Protein AF-A0A9N9BJ81-F1 (afdb_monomer)

Sequence (216 aa):
MRNLLYKFTNADQKELESLLAHGFYSAGISFNILENDDIKAFFLKALPYFKLPTRYFLSNSLLTKEYSGLNTDAPIERELIRLAGPENKDQVLEELSEYVGKTGGFSANYLWATSASSERNWSSFNFVHSKLRNRLHNPRVEKIVYIYWNLQILHSLKWSLSVKELRNSSNLIEDNVVNLKLNETNSVEENNIDDSLSDSPLYIDSMDYADEIDDK

Foldseek 3Di:
DPDDPDDDDPVNLVVVVLVVLLVCLQVLAFLCCCVDPVSVVVCCVVPVPHDDDHSCCSLPVSLVVLLVVCVPPNVVLVLVCVVVDVVCSVVVVVVVVCCVVCHDDCNVPPPDDDVVVVVVLVVVLCSNDDCVRYVDDPVSSVSSSVSNVSSVVVVVSVVVVVVVVVVVVVVVVVVVVVVVVVVVVVPDDDDDDDDDDDDDDDDDDDDDDDDDDDDD

Radius of gyration: 30.52 Å; Cα contacts (8 Å, |Δi|>4): 109; chains: 1; bounding box: 81×63×86 Å

Sec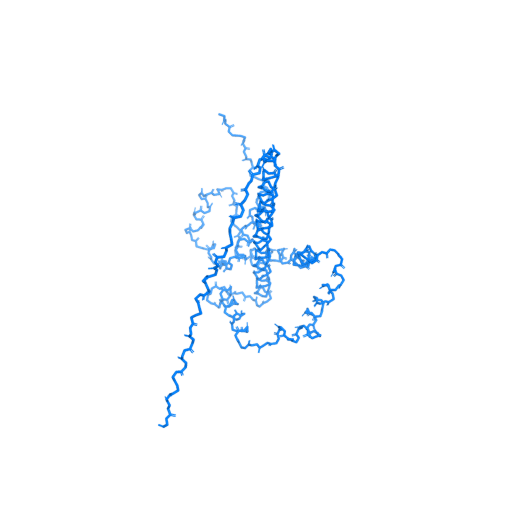ondary structure (DSSP, 8-state):
---------HHHHHHHHH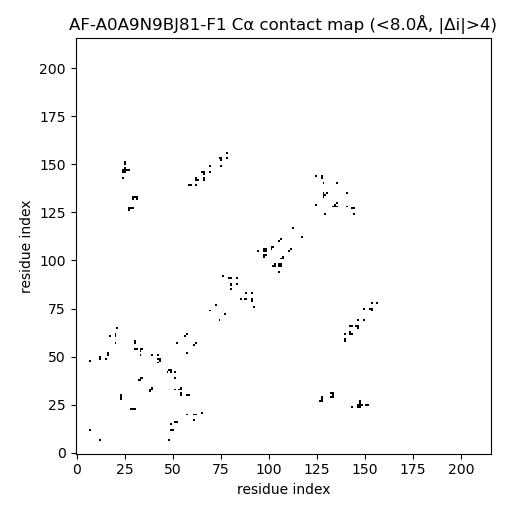HHHHHHHHHT--GGGGG-HHHHHHHHHH-TT--PPPHHHIIIIIHHHHHHHHHSS-HHHHHHHHHH-GGGHHHHHHHHHHHHHT-HHHHHHHHS--HHHHHHHHHHHHHH--TTT----HHHHHHHHHHHHHHHHHHHHHHHHHHHHHHHHHHHHHHHHHHHHHHHHTSS----------------------------

Organism: NCBI:txid1348616

pLDDT: mean 73.41, std 17.47, range [32.72, 94.88]

InterPro domains:
  IPR012337 Ribonuclease H-like superfamily [SSF53098] (90-152)

Structure (mmCIF, N/CA/C/O backbone):
data_AF-A0A9N9BJ81-F1
#
_entry.id   AF-A0A9N9BJ81-F1
#
loop_
_atom_site.group_PDB
_atom_site.id
_atom_site.type_symbol
_atom_site.label_atom_id
_atom_site.label_alt_id
_atom_site.label_comp_id
_atom_site.label_asym_id
_atom_site.label_entity_id
_atom_site.label_seq_id
_atom_site.pdbx_PDB_ins_code
_atom_site.Cartn_x
_atom_site.Cartn_y
_atom_site.Cartn_z
_atom_site.occupancy
_atom_site.B_iso_or_equiv
_atom_site.auth_seq_id
_atom_site.auth_comp_id
_atom_site.auth_asym_id
_atom_site.auth_atom_id
_atom_site.pdbx_PDB_model_num
ATOM 1 N N . MET A 1 1 ? 6.503 -11.861 38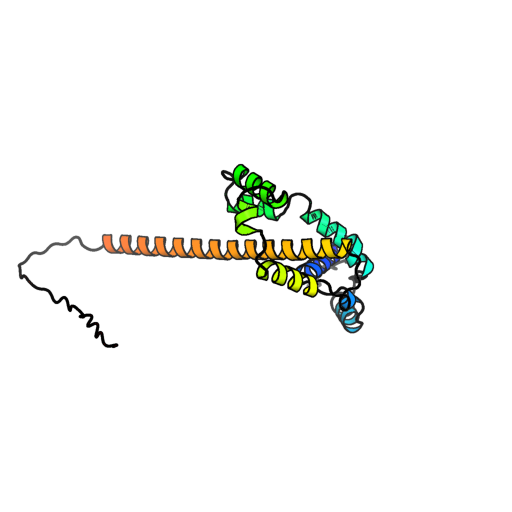.521 1.00 44.16 1 MET A N 1
ATOM 2 C CA . MET A 1 1 ? 6.942 -10.537 38.034 1.00 44.16 1 MET A CA 1
ATOM 3 C C . MET A 1 1 ? 5.775 -9.912 37.291 1.00 44.16 1 MET A C 1
ATOM 5 O O . MET A 1 1 ? 5.398 -10.424 36.249 1.00 44.16 1 MET A O 1
ATOM 9 N N . ARG A 1 2 ? 5.100 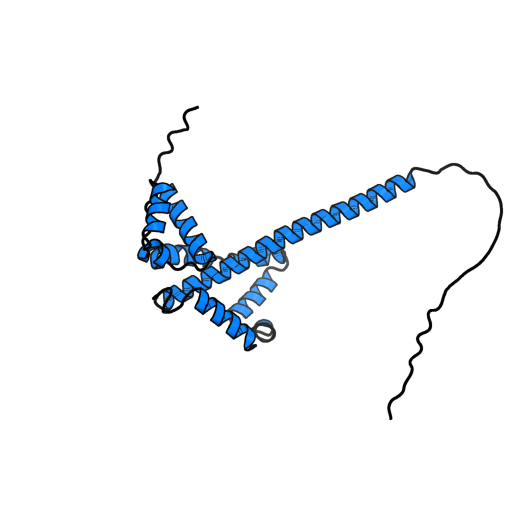-8.922 37.888 1.00 42.56 2 ARG A N 1
ATOM 10 C CA . ARG A 1 2 ? 3.988 -8.224 37.227 1.00 42.56 2 ARG A CA 1
ATOM 11 C C . ARG A 1 2 ? 4.606 -7.329 36.158 1.00 42.56 2 ARG A C 1
ATOM 13 O O . ARG A 1 2 ? 5.419 -6.474 36.496 1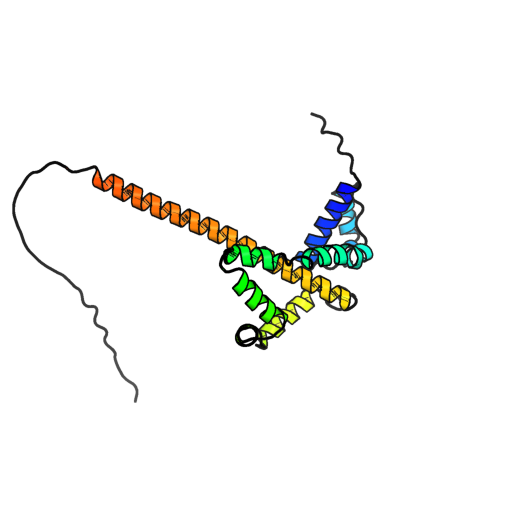.00 42.56 2 ARG A O 1
ATOM 20 N N . ASN A 1 3 ? 4.279 -7.615 34.902 1.00 47.66 3 ASN A N 1
ATOM 21 C CA . ASN A 1 3 ? 4.766 -6.886 33.741 1.00 47.66 3 ASN A CA 1
ATOM 22 C C . ASN A 1 3 ? 4.566 -5.383 33.933 1.00 47.66 3 ASN A C 1
ATOM 24 O O . ASN A 1 3 ? 3.522 -4.948 34.425 1.00 47.66 3 ASN A O 1
ATOM 28 N N . LEU A 1 4 ? 5.592 -4.624 33.544 1.00 55.50 4 LEU A N 1
ATOM 29 C CA . LEU A 1 4 ? 5.529 -3.184 33.333 1.00 55.50 4 LEU A CA 1
ATOM 30 C C . LEU A 1 4 ? 4.187 -2.836 32.693 1.00 55.50 4 LEU A C 1
ATOM 32 O O . LEU A 1 4 ? 3.798 -3.424 31.685 1.00 55.50 4 LEU A O 1
ATOM 36 N N . LEU A 1 5 ? 3.468 -1.929 33.344 1.00 63.56 5 LEU A N 1
ATOM 37 C CA . LEU A 1 5 ? 2.129 -1.487 32.990 1.00 63.56 5 LEU A CA 1
ATOM 38 C C . LEU A 1 5 ? 2.220 -0.756 31.643 1.00 63.56 5 LEU A C 1
ATOM 40 O O . LEU A 1 5 ? 2.401 0.458 31.595 1.00 63.56 5 LEU A O 1
ATOM 44 N N . TYR A 1 6 ? 2.214 -1.520 30.548 1.00 73.88 6 TYR A N 1
ATOM 45 C CA . TYR A 1 6 ? 2.341 -0.995 29.198 1.00 73.88 6 TYR A CA 1
ATOM 46 C C . TYR A 1 6 ? 1.137 -0.102 28.923 1.00 73.88 6 TYR A C 1
ATOM 48 O O . TYR A 1 6 ? -0.006 -0.557 28.838 1.00 73.88 6 TYR A O 1
ATOM 56 N N . LYS A 1 7 ? 1.399 1.201 28.854 1.00 83.88 7 LYS A N 1
ATOM 57 C CA . LYS A 1 7 ? 0.397 2.210 28.550 1.00 83.88 7 LYS A CA 1
ATOM 58 C C . LYS A 1 7 ? 0.430 2.441 27.053 1.00 83.88 7 LYS A C 1
ATOM 60 O O . LYS A 1 7 ? 1.366 3.055 26.558 1.00 83.88 7 LYS A O 1
ATOM 65 N N . PHE A 1 8 ? -0.609 1.984 26.369 1.00 87.62 8 PHE A N 1
ATOM 66 C CA . PHE A 1 8 ? -0.775 2.220 24.943 1.00 87.62 8 PHE A CA 1
ATOM 67 C C . PHE A 1 8 ? -0.757 3.727 24.643 1.00 87.62 8 PHE A C 1
ATOM 69 O O . PHE A 1 8 ? -1.567 4.493 25.178 1.00 87.62 8 PHE A O 1
ATOM 76 N N . THR A 1 9 ? 0.202 4.160 23.831 1.00 92.62 9 THR A N 1
ATOM 77 C CA . THR A 1 9 ? 0.415 5.561 23.469 1.00 92.62 9 THR A CA 1
ATOM 78 C C . THR A 1 9 ? -0.103 5.863 22.063 1.00 92.62 9 THR A C 1
ATOM 80 O O . THR A 1 9 ? -0.391 4.981 21.257 1.00 92.62 9 THR A O 1
ATOM 83 N N . ASN A 1 10 ? -0.184 7.153 21.724 1.00 92.00 10 ASN A N 1
ATOM 84 C CA . ASN A 1 10 ? -0.473 7.567 20.348 1.00 92.00 10 ASN A CA 1
ATOM 85 C C . ASN A 1 10 ? 0.649 7.196 19.361 1.00 92.00 10 ASN A C 1
ATOM 87 O O . ASN A 1 10 ? 0.395 7.167 18.159 1.00 92.00 10 ASN A O 1
ATOM 91 N N . ALA A 1 11 ? 1.878 6.960 19.835 1.00 89.38 11 ALA A N 1
ATOM 92 C CA . ALA A 1 11 ? 2.963 6.495 18.976 1.00 89.38 11 ALA A CA 1
ATOM 93 C C . ALA A 1 11 ? 2.719 5.038 18.562 1.00 89.38 11 ALA A C 1
ATOM 95 O O . ALA A 1 11 ? 2.732 4.751 17.368 1.00 89.38 11 ALA A O 1
ATOM 96 N N . ASP A 1 12 ? 2.352 4.183 19.521 1.00 89.06 12 ASP A N 1
ATOM 97 C CA . ASP A 1 12 ? 2.008 2.777 19.274 1.00 89.06 12 ASP A CA 1
ATOM 98 C C . ASP A 1 12 ? 0.825 2.647 18.301 1.00 89.06 12 ASP A C 1
ATOM 100 O O . ASP A 1 12 ? 0.843 1.828 17.386 1.00 89.06 12 ASP A O 1
ATOM 104 N N . GLN A 1 13 ? -0.188 3.512 18.442 1.00 92.25 13 GLN A N 1
ATOM 105 C CA . GLN A 1 13 ? -1.315 3.573 17.507 1.00 92.25 13 GLN A CA 1
ATOM 106 C C . GLN A 1 13 ? -0.850 3.853 16.071 1.00 92.25 13 GLN A C 1
ATOM 108 O O . GLN A 1 13 ? -1.258 3.154 15.145 1.00 92.25 13 GLN A O 1
ATOM 113 N N . LYS A 1 14 ? 0.015 4.857 15.880 1.00 90.56 14 LYS A N 1
ATOM 114 C CA . LYS A 1 14 ? 0.540 5.219 14.554 1.00 90.56 14 LYS A CA 1
ATOM 115 C C . LYS A 1 14 ? 1.437 4.129 13.972 1.00 90.56 14 LYS A C 1
ATOM 117 O O . LYS A 1 14 ? 1.448 3.946 12.756 1.00 90.56 14 LYS A O 1
ATOM 122 N N . GLU A 1 15 ? 2.203 3.445 14.815 1.00 89.12 15 GLU A N 1
ATOM 123 C CA . GLU A 1 15 ? 3.067 2.338 14.409 1.00 89.12 15 GLU A CA 1
ATOM 124 C C . GLU A 1 15 ? 2.237 1.143 13.934 1.00 89.12 15 GLU A C 1
ATOM 126 O O . GLU A 1 15 ? 2.425 0.679 12.810 1.00 89.12 15 GLU A O 1
ATOM 131 N N . LEU A 1 16 ? 1.244 0.718 14.721 1.00 89.44 16 LEU A N 1
ATOM 132 C CA . LEU A 1 16 ? 0.328 -0.360 14.343 1.00 89.44 16 LEU A CA 1
ATOM 133 C C . LEU A 1 16 ? -0.473 -0.032 13.078 1.00 89.44 16 LEU A C 1
ATOM 135 O O . LEU A 1 16 ? -0.629 -0.893 12.217 1.00 89.44 16 LEU A O 1
ATOM 139 N N . GLU A 1 17 ? -0.946 1.208 12.923 1.00 92.31 17 GLU A N 1
ATOM 140 C CA . GLU A 1 17 ? -1.597 1.661 11.685 1.00 92.31 17 GLU A CA 1
ATOM 141 C C . GLU A 1 17 ? -0.665 1.556 10.476 1.00 92.31 17 GLU A C 1
ATOM 143 O O . GLU A 1 17 ? -1.101 1.143 9.402 1.00 92.31 17 GLU A O 1
ATOM 148 N N . SER A 1 18 ? 0.612 1.909 10.648 1.00 88.44 18 SER A N 1
ATOM 149 C CA . SER A 1 18 ? 1.615 1.813 9.588 1.00 88.44 18 SER A CA 1
ATOM 150 C C . SER A 1 18 ? 1.907 0.358 9.219 1.00 88.44 18 SER A C 1
ATOM 152 O O . SER A 1 18 ? 1.984 0.045 8.037 1.00 88.44 18 SER A O 1
ATOM 154 N N . LEU A 1 19 ? 2.030 -0.535 10.207 1.00 89.06 19 LEU A N 1
ATOM 155 C CA . LEU A 1 19 ? 2.251 -1.967 9.982 1.00 89.06 19 LEU A CA 1
ATOM 156 C C . LEU A 1 19 ? 1.050 -2.626 9.298 1.00 89.06 19 LEU A C 1
ATOM 158 O O . LEU A 1 19 ? 1.216 -3.408 8.361 1.00 89.06 19 LEU A O 1
ATOM 162 N N . LEU A 1 20 ? -0.164 -2.284 9.736 1.00 90.44 20 LEU A N 1
ATOM 163 C CA . LEU A 1 20 ? -1.394 -2.775 9.125 1.00 90.44 20 LEU A CA 1
ATOM 164 C C . LEU A 1 20 ? -1.506 -2.305 7.670 1.00 90.44 20 LEU A C 1
ATOM 166 O O . LEU A 1 20 ? -1.783 -3.118 6.791 1.00 90.44 20 LEU A O 1
ATOM 170 N N . ALA A 1 21 ? -1.263 -1.016 7.408 1.00 90.62 21 ALA A N 1
ATOM 171 C CA . ALA A 1 21 ? -1.272 -0.459 6.056 1.00 90.62 21 ALA A CA 1
ATOM 172 C C . ALA A 1 21 ? -0.263 -1.172 5.149 1.00 90.62 21 ALA A C 1
ATOM 174 O O . ALA A 1 21 ? -0.641 -1.668 4.086 1.00 90.62 21 ALA A O 1
ATOM 175 N N . HIS A 1 22 ? 0.969 -1.332 5.632 1.00 88.19 22 HIS A N 1
ATOM 176 C CA . HIS A 1 22 ? 2.035 -2.009 4.907 1.00 88.19 22 HIS A CA 1
ATOM 177 C C . HIS A 1 22 ? 1.670 -3.449 4.538 1.00 88.19 22 HIS A C 1
ATOM 179 O O . HIS A 1 22 ? 1.794 -3.854 3.381 1.00 88.19 22 HIS A O 1
ATOM 185 N N . GLY A 1 23 ? 1.146 -4.221 5.497 1.00 87.75 23 GLY A N 1
ATOM 186 C CA . GLY A 1 23 ? 0.691 -5.589 5.249 1.00 87.75 23 GLY A CA 1
ATOM 187 C C . GLY A 1 23 ? -0.444 -5.652 4.225 1.00 87.75 23 GLY A C 1
ATOM 188 O O . GLY A 1 23 ? -0.430 -6.496 3.330 1.00 87.75 23 GLY A O 1
ATOM 189 N N . PHE A 1 24 ? -1.402 -4.727 4.304 1.00 90.38 24 PHE A N 1
ATOM 190 C CA . PHE A 1 24 ? -2.528 -4.669 3.374 1.00 90.38 24 PHE A CA 1
ATOM 191 C C . PHE A 1 24 ? -2.090 -4.346 1.947 1.00 90.38 24 PHE A C 1
ATOM 193 O O . PHE A 1 24 ? -2.568 -4.987 1.008 1.00 90.38 24 PHE A O 1
ATOM 200 N N . TYR A 1 25 ? -1.194 -3.372 1.774 1.00 89.38 25 TYR A N 1
ATOM 201 C CA . TYR A 1 25 ? -0.723 -2.983 0.448 1.00 89.38 25 TYR A CA 1
ATOM 202 C C . TYR A 1 25 ? 0.248 -3.995 -0.141 1.00 89.38 25 TYR A C 1
ATOM 204 O O . TYR A 1 25 ? 0.157 -4.251 -1.332 1.00 89.38 25 TYR A O 1
ATOM 212 N N . SER A 1 26 ? 1.115 -4.607 0.668 1.00 86.94 26 SER A N 1
ATOM 213 C CA . SER A 1 26 ? 2.039 -5.654 0.216 1.00 86.94 26 SER A CA 1
ATOM 214 C C . SER A 1 26 ? 1.301 -6.924 -0.226 1.00 86.94 26 SER A C 1
ATOM 216 O O . SER A 1 26 ? 1.605 -7.501 -1.269 1.00 86.94 26 SER A O 1
ATOM 218 N N . ALA A 1 27 ? 0.265 -7.332 0.516 1.00 87.38 27 ALA A N 1
ATOM 219 C CA . ALA A 1 27 ? -0.505 -8.540 0.216 1.00 87.38 27 ALA A CA 1
ATOM 220 C C . ALA A 1 27 ? -1.698 -8.315 -0.738 1.00 87.38 27 ALA A C 1
ATOM 222 O O . ALA A 1 27 ? -2.382 -9.273 -1.098 1.00 87.38 27 ALA A O 1
ATOM 223 N N . GLY A 1 28 ? -1.990 -7.072 -1.143 1.00 86.12 28 GLY A N 1
ATOM 224 C CA . GLY A 1 28 ? -3.131 -6.764 -2.018 1.00 86.12 28 GLY A CA 1
ATOM 225 C C . GLY A 1 28 ? -4.497 -7.071 -1.381 1.00 86.12 28 GLY A C 1
ATOM 226 O O . GLY A 1 28 ? -5.449 -7.470 -2.064 1.00 86.12 28 GLY A O 1
ATOM 227 N N . ILE A 1 29 ? -4.607 -6.924 -0.057 1.00 87.88 29 ILE A N 1
ATOM 228 C CA . ILE A 1 29 ? -5.832 -7.226 0.695 1.00 87.88 29 ILE A CA 1
ATOM 229 C C . ILE A 1 29 ? -6.878 -6.133 0.436 1.00 87.88 29 ILE A C 1
ATOM 231 O O . ILE A 1 29 ? -6.589 -4.937 0.492 1.00 87.88 29 ILE A O 1
ATOM 235 N N . SER A 1 30 ? -8.129 -6.534 0.177 1.00 87.19 30 SER A N 1
ATOM 236 C CA . SER A 1 30 ? -9.227 -5.569 0.034 1.00 87.19 30 SER A CA 1
ATOM 237 C C . SER A 1 30 ? -9.512 -4.866 1.360 1.00 87.19 30 SER A C 1
ATOM 239 O O . SER A 1 30 ? -9.684 -5.507 2.395 1.00 87.19 30 SER A O 1
ATOM 241 N N . PHE A 1 31 ? -9.675 -3.544 1.315 1.00 87.94 31 PHE A N 1
ATOM 242 C CA . PHE A 1 31 ? -10.002 -2.739 2.495 1.00 87.94 31 PHE A CA 1
ATOM 243 C C . PHE A 1 31 ? -11.383 -3.051 3.086 1.00 87.94 31 PHE A C 1
ATOM 245 O O . PHE A 1 31 ? -11.637 -2.711 4.239 1.00 87.94 31 PHE A O 1
ATOM 252 N N . ASN A 1 32 ? -12.259 -3.721 2.328 1.00 87.00 32 ASN A N 1
ATOM 253 C CA . ASN A 1 32 ? -13.571 -4.156 2.811 1.00 87.00 32 ASN A CA 1
ATOM 254 C C . ASN A 1 32 ? -13.459 -5.154 3.974 1.00 87.00 32 ASN A C 1
ATOM 256 O O . ASN A 1 32 ? -14.394 -5.279 4.757 1.00 87.00 32 ASN A O 1
ATOM 260 N N . ILE A 1 33 ? -12.319 -5.841 4.125 1.00 88.50 33 ILE A N 1
ATOM 261 C CA . ILE A 1 33 ? -12.098 -6.793 5.223 1.00 88.50 33 ILE A CA 1
ATOM 262 C C . ILE A 1 33 ? -12.256 -6.142 6.607 1.00 88.50 33 ILE A C 1
ATOM 264 O O . ILE A 1 33 ? -12.642 -6.810 7.554 1.00 88.50 33 ILE A O 1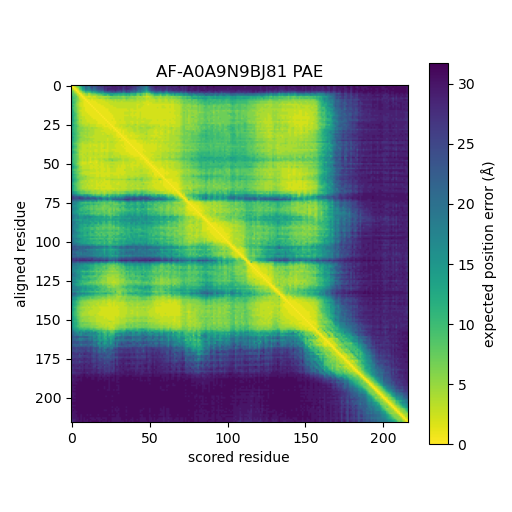
ATOM 268 N N . LEU A 1 34 ? -12.022 -4.831 6.724 1.00 89.38 34 LEU A N 1
ATOM 269 C CA . LEU A 1 34 ? -12.162 -4.090 7.983 1.00 89.38 34 LEU A CA 1
ATOM 270 C C . LEU A 1 34 ? -13.610 -3.725 8.313 1.00 89.38 34 LEU A C 1
ATOM 272 O O . LEU A 1 34 ? -13.913 -3.338 9.440 1.00 89.38 34 LEU A O 1
ATOM 276 N N . GLU A 1 35 ? -14.508 -3.829 7.337 1.00 87.69 35 GLU A N 1
ATOM 277 C CA . GLU A 1 35 ? -15.943 -3.648 7.544 1.00 87.69 35 GLU A CA 1
ATOM 278 C C . GLU A 1 35 ? -16.609 -4.945 8.027 1.00 87.69 35 GLU A C 1
ATOM 280 O O . GLU A 1 35 ? -17.706 -4.872 8.575 1.00 87.69 35 GLU A O 1
ATOM 285 N N . ASN A 1 36 ? -15.938 -6.098 7.902 1.00 92.25 36 ASN A N 1
ATOM 286 C CA . ASN A 1 36 ? -16.423 -7.386 8.392 1.00 92.25 36 ASN A CA 1
ATOM 287 C C . ASN A 1 36 ? -16.415 -7.442 9.933 1.00 92.25 36 ASN A C 1
ATOM 289 O O . ASN A 1 36 ? -15.422 -7.095 10.576 1.00 92.25 36 ASN A O 1
ATOM 293 N N . ASP A 1 37 ? -17.523 -7.889 10.523 1.00 94.25 37 ASP A N 1
ATOM 294 C CA . ASP A 1 37 ? -17.715 -7.861 11.976 1.00 94.25 37 ASP A CA 1
ATOM 295 C C . ASP A 1 37 ? -16.880 -8.904 12.725 1.00 94.25 37 ASP A C 1
ATOM 297 O O . ASP A 1 37 ? -16.390 -8.604 13.813 1.00 94.25 37 ASP A O 1
ATOM 301 N N . ASP A 1 38 ? -16.617 -10.070 12.129 1.00 94.88 38 ASP A N 1
ATOM 302 C CA . ASP A 1 38 ? -15.736 -11.086 12.718 1.00 94.88 38 ASP A CA 1
ATOM 303 C C . ASP A 1 38 ? -14.291 -10.587 12.781 1.00 94.88 38 ASP A C 1
ATOM 305 O O . ASP A 1 38 ? -13.603 -10.771 13.784 1.00 94.88 38 ASP A O 1
ATOM 309 N N . ILE A 1 39 ? -13.838 -9.883 11.739 1.00 93.00 39 ILE A N 1
ATOM 310 C CA . ILE A 1 39 ? -12.510 -9.261 11.706 1.00 93.00 39 ILE A CA 1
ATOM 311 C C . ILE A 1 39 ? -12.413 -8.146 12.749 1.00 93.00 39 ILE A C 1
ATOM 313 O O . ILE A 1 39 ? -11.424 -8.078 13.482 1.00 93.00 39 ILE A O 1
ATOM 317 N N . LYS A 1 40 ? -13.443 -7.300 12.885 1.00 92.94 40 LYS A N 1
ATOM 318 C CA . LYS A 1 40 ? -13.485 -6.299 13.964 1.00 92.94 40 LYS A CA 1
ATOM 319 C C . LYS A 1 40 ? -13.441 -6.966 15.336 1.00 92.94 40 LYS A C 1
ATOM 321 O O . LYS A 1 40 ? -12.656 -6.543 16.179 1.00 92.94 40 LYS A O 1
ATOM 326 N N . ALA A 1 41 ? -14.237 -8.011 15.559 1.00 93.62 41 ALA A N 1
ATOM 327 C CA . ALA A 1 41 ? -14.261 -8.749 16.817 1.00 93.62 41 ALA A CA 1
ATOM 328 C C . ALA A 1 41 ? -12.904 -9.402 17.121 1.00 93.62 41 ALA A C 1
ATOM 330 O O . ALA A 1 41 ? -12.429 -9.339 18.257 1.00 93.62 41 ALA A O 1
ATOM 331 N N . PHE A 1 42 ? -12.246 -9.964 16.104 1.00 94.50 42 PHE A N 1
ATOM 332 C CA . PHE A 1 42 ? -10.895 -10.507 16.203 1.00 94.50 42 PHE A CA 1
ATOM 333 C C . PHE A 1 42 ? -9.896 -9.435 16.653 1.00 94.50 42 PHE A C 1
ATOM 335 O O . PHE A 1 42 ? -9.207 -9.635 17.654 1.00 94.50 42 PHE A O 1
ATOM 342 N N . PHE A 1 43 ? -9.860 -8.277 15.984 1.00 92.31 43 PHE A N 1
ATOM 343 C CA . PHE A 1 43 ? -8.956 -7.184 16.354 1.00 92.31 43 PHE A CA 1
ATOM 344 C C . PHE A 1 43 ? -9.266 -6.604 17.734 1.00 92.31 43 PHE A C 1
ATOM 346 O O . PHE A 1 43 ? -8.339 -6.358 18.495 1.00 92.31 43 PHE A O 1
ATOM 353 N N . LEU A 1 44 ? -10.538 -6.446 18.101 1.00 90.88 44 LEU A N 1
ATOM 354 C CA . LEU A 1 44 ? -10.929 -5.973 19.432 1.00 90.88 44 LEU A CA 1
ATOM 355 C C . LEU A 1 44 ? -10.490 -6.936 20.541 1.00 90.88 44 LEU A C 1
ATOM 357 O O . LEU A 1 44 ? -10.135 -6.498 21.632 1.00 90.88 44 LEU A O 1
ATOM 361 N N . LYS A 1 45 ? -10.503 -8.246 20.275 1.00 93.31 45 LYS A N 1
ATOM 362 C CA . LYS A 1 45 ? -10.084 -9.259 21.250 1.00 93.31 45 LYS A CA 1
ATOM 363 C C . LYS A 1 45 ? -8.565 -9.416 21.316 1.00 93.31 45 LYS A C 1
ATOM 365 O O . LYS A 1 45 ? -8.028 -9.590 22.405 1.00 93.31 45 LYS A O 1
ATOM 370 N N . ALA A 1 46 ? -7.883 -9.361 20.173 1.00 92.06 46 ALA A N 1
ATOM 371 C CA . ALA A 1 46 ? -6.429 -9.484 20.089 1.00 92.06 46 ALA A CA 1
ATOM 372 C C . ALA A 1 46 ? -5.701 -8.198 20.523 1.00 92.06 46 ALA A C 1
ATOM 374 O O . ALA A 1 46 ? -4.657 -8.270 21.166 1.00 92.06 46 ALA A O 1
ATOM 375 N N . LEU A 1 47 ? -6.255 -7.026 20.192 1.00 88.69 47 LEU A N 1
ATOM 376 C CA . LEU A 1 47 ? -5.675 -5.699 20.423 1.00 88.69 47 LEU A CA 1
ATOM 377 C C . LEU A 1 47 ? -6.738 -4.715 20.967 1.00 88.69 47 LEU A C 1
ATOM 379 O O . LEU A 1 47 ? -7.163 -3.805 20.256 1.00 88.69 47 LEU A O 1
ATOM 383 N N . PRO A 1 48 ? -7.148 -4.831 22.246 1.00 88.38 48 PRO A N 1
ATOM 384 C CA . PRO A 1 48 ? -8.283 -4.072 22.791 1.00 88.38 48 PRO A CA 1
ATOM 385 C C . PRO A 1 48 ? -8.116 -2.547 22.782 1.00 88.38 48 PRO A C 1
ATOM 387 O O . PRO A 1 48 ? -9.098 -1.810 22.729 1.00 88.38 48 PRO A O 1
ATOM 390 N N . TYR A 1 49 ? -6.874 -2.064 22.862 1.00 90.38 49 TYR A N 1
ATOM 391 C CA . TYR A 1 49 ? -6.561 -0.631 22.895 1.00 90.38 49 TYR A CA 1
ATOM 392 C C . TYR A 1 49 ? -6.335 -0.028 21.506 1.00 90.38 49 TYR A C 1
ATOM 394 O O . TYR A 1 49 ? -6.343 1.196 21.365 1.00 90.38 49 TYR A O 1
ATOM 402 N N . PHE A 1 50 ? -6.140 -0.872 20.489 1.00 91.56 50 PHE A N 1
ATOM 403 C CA . PHE A 1 50 ? -5.887 -0.428 19.129 1.00 91.56 50 PHE A CA 1
ATOM 404 C C . PHE A 1 50 ? -7.188 0.036 18.483 1.00 91.56 50 PHE A C 1
ATOM 406 O O . PHE A 1 50 ? -8.153 -0.719 18.351 1.00 91.56 50 PHE A O 1
ATOM 413 N N . LYS A 1 51 ? -7.215 1.294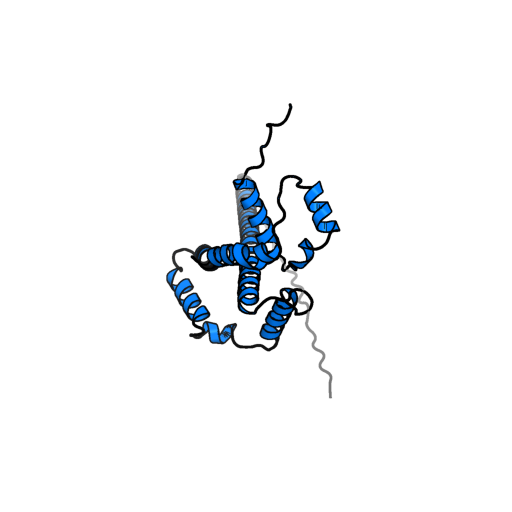 18.045 1.00 91.00 51 LYS A N 1
ATOM 414 C CA . LYS A 1 51 ? -8.350 1.816 17.285 1.00 91.00 51 LYS A CA 1
ATOM 415 C C . LYS A 1 51 ? -8.190 1.381 15.837 1.00 91.00 51 LYS A C 1
ATOM 417 O O . LYS A 1 51 ? -7.291 1.856 15.152 1.00 91.00 51 LYS A O 1
ATOM 422 N N . LEU A 1 52 ? -9.053 0.479 15.376 1.00 91.81 52 LEU A N 1
ATOM 423 C CA . LEU A 1 52 ? -8.979 -0.016 14.005 1.00 91.81 52 LEU A CA 1
ATOM 424 C C . LEU A 1 52 ? -9.147 1.155 13.016 1.00 91.81 52 LEU A C 1
ATOM 426 O O . LEU A 1 52 ? -10.135 1.895 13.115 1.00 91.81 52 LEU A O 1
ATOM 430 N N . PRO A 1 53 ? -8.214 1.351 12.068 1.00 91.88 53 PRO A N 1
ATOM 431 C CA . PRO A 1 53 ? -8.329 2.421 11.096 1.00 91.88 53 PRO A CA 1
ATOM 432 C C . PRO A 1 53 ? -9.533 2.187 10.189 1.00 91.88 53 PRO A C 1
ATOM 434 O O . PRO A 1 53 ? -9.850 1.065 9.791 1.00 91.88 53 PRO A O 1
ATOM 437 N N . THR A 1 54 ? -10.202 3.277 9.823 1.00 91.44 54 THR A N 1
ATOM 438 C CA . THR A 1 54 ? -11.317 3.195 8.883 1.00 91.44 54 THR A CA 1
ATOM 439 C C . THR A 1 54 ? -10.807 2.896 7.478 1.00 91.44 54 THR A C 1
ATOM 441 O O . THR A 1 54 ? -9.700 3.280 7.088 1.00 91.44 54 THR A O 1
ATOM 444 N N . ARG A 1 55 ? -11.667 2.292 6.656 1.00 90.06 55 ARG A N 1
ATOM 445 C CA . ARG A 1 55 ? -11.395 2.093 5.228 1.00 90.06 55 ARG A CA 1
ATOM 446 C C . ARG A 1 55 ? -11.017 3.395 4.512 1.00 90.06 55 ARG A C 1
ATOM 448 O O . ARG A 1 55 ? -10.138 3.400 3.649 1.00 90.06 55 ARG A O 1
ATOM 455 N N . TYR A 1 56 ? -11.674 4.503 4.856 1.00 89.50 56 TYR A N 1
ATOM 456 C CA . TYR A 1 56 ? -11.360 5.812 4.281 1.00 89.50 56 TYR A CA 1
ATOM 457 C C . TYR A 1 56 ? -9.950 6.274 4.662 1.00 89.50 56 TYR A C 1
ATOM 459 O O . TYR A 1 56 ? -9.210 6.764 3.812 1.00 89.50 56 TYR A O 1
ATOM 467 N N . PHE A 1 57 ? -9.561 6.079 5.922 1.00 90.69 57 PHE A N 1
ATOM 468 C CA . PHE A 1 57 ? -8.240 6.459 6.406 1.00 90.69 57 PHE A CA 1
ATOM 469 C C . PHE A 1 57 ? -7.122 5.656 5.727 1.00 90.69 57 PHE A C 1
ATOM 471 O O . PHE A 1 57 ? -6.145 6.253 5.265 1.00 90.69 57 PHE A O 1
ATOM 478 N N . LEU A 1 58 ? -7.316 4.339 5.570 1.00 90.06 58 LEU A N 1
ATOM 479 C CA . LEU A 1 58 ? -6.409 3.467 4.818 1.00 90.06 58 LEU A CA 1
ATOM 480 C C . LEU A 1 58 ? -6.303 3.886 3.356 1.00 90.06 58 LEU A C 1
ATOM 482 O O . LEU A 1 58 ? -5.233 4.258 2.893 1.00 90.06 58 LEU A O 1
ATOM 486 N N . SER A 1 59 ? -7.427 3.951 2.646 1.00 89.12 59 SER A N 1
ATOM 487 C CA . SER A 1 59 ? -7.443 4.270 1.212 1.00 89.12 59 SER A CA 1
ATOM 488 C C . SER A 1 59 ? -7.048 5.708 0.848 1.00 89.12 59 SER A C 1
ATOM 490 O O . SER A 1 59 ? -7.058 6.045 -0.337 1.00 89.12 59 SER A O 1
ATOM 492 N N . ASN A 1 60 ? -6.728 6.568 1.820 1.00 91.38 60 ASN A N 1
ATOM 493 C CA . ASN A 1 60 ? -6.422 7.970 1.564 1.00 91.38 60 ASN A CA 1
ATOM 494 C C . ASN A 1 60 ? -5.159 8.449 2.292 1.00 91.38 60 ASN A C 1
ATOM 496 O O . ASN A 1 60 ? -4.103 8.583 1.671 1.00 91.38 60 ASN A O 1
ATOM 500 N N . SER A 1 61 ? -5.252 8.697 3.601 1.00 90.69 61 SER A N 1
ATOM 501 C CA . SER A 1 61 ? -4.164 9.310 4.371 1.00 90.69 61 SER A CA 1
ATOM 502 C C . SER A 1 61 ? -2.972 8.368 4.504 1.00 90.69 61 SER A C 1
ATOM 504 O O . SER A 1 61 ? -1.846 8.762 4.204 1.00 90.69 61 SER A O 1
ATOM 506 N N . LEU A 1 62 ? -3.214 7.120 4.918 1.00 88.75 62 LEU A N 1
ATOM 507 C CA . LEU A 1 62 ? -2.147 6.127 5.065 1.00 88.75 62 LEU A CA 1
ATOM 508 C C . LEU A 1 62 ? -1.559 5.752 3.708 1.00 88.75 62 LEU A C 1
ATOM 510 O O . LEU A 1 62 ? -0.341 5.717 3.569 1.00 88.75 62 LEU A O 1
ATOM 514 N N . LEU A 1 63 ? -2.408 5.572 2.693 1.00 89.88 63 LEU A N 1
ATOM 515 C CA . LEU A 1 63 ? -1.959 5.313 1.328 1.00 89.88 63 LEU A CA 1
ATOM 516 C C . LEU A 1 63 ? -1.035 6.418 0.803 1.00 89.88 63 LEU A C 1
ATOM 518 O O . LEU A 1 63 ? 0.007 6.133 0.226 1.00 89.88 63 LEU A O 1
ATOM 522 N N . THR A 1 64 ? -1.399 7.686 1.002 1.00 90.31 64 THR A N 1
ATOM 523 C CA . THR A 1 64 ? -0.580 8.815 0.538 1.00 90.31 64 THR A CA 1
ATOM 524 C C . THR A 1 64 ? 0.734 8.906 1.304 1.00 90.31 64 THR A C 1
ATOM 526 O O . THR A 1 64 ? 1.765 9.155 0.685 1.00 90.31 64 THR A O 1
ATOM 529 N N . LYS A 1 65 ? 0.714 8.654 2.619 1.00 88.50 65 LYS A N 1
ATOM 530 C CA . LYS A 1 65 ? 1.920 8.608 3.452 1.00 88.50 65 LYS A CA 1
ATOM 531 C C . LYS A 1 65 ? 2.886 7.525 2.964 1.00 88.50 65 LYS A C 1
ATOM 533 O O . LYS A 1 65 ? 4.057 7.812 2.734 1.00 88.50 65 LYS A O 1
ATOM 538 N N . GLU A 1 66 ? 2.401 6.306 2.767 1.00 86.00 66 GLU A N 1
ATOM 539 C CA . GLU A 1 66 ? 3.241 5.182 2.349 1.00 86.00 66 GLU A CA 1
ATOM 540 C C . GLU A 1 66 ? 3.745 5.339 0.912 1.00 86.00 66 GLU A C 1
ATOM 542 O O . GLU A 1 66 ? 4.929 5.145 0.648 1.00 86.00 66 GLU A O 1
ATOM 547 N N . TYR A 1 67 ? 2.886 5.826 0.011 1.00 86.75 67 TYR A N 1
ATOM 548 C CA . TYR A 1 67 ? 3.287 6.205 -1.342 1.00 86.75 67 TYR A CA 1
ATOM 549 C C . TYR A 1 67 ? 4.413 7.243 -1.327 1.00 86.75 67 TYR A C 1
ATOM 551 O O . TYR A 1 67 ? 5.415 7.070 -2.012 1.00 86.75 67 TYR A O 1
ATOM 559 N N . SER A 1 68 ? 4.274 8.309 -0.528 1.00 85.44 68 SER A N 1
ATOM 560 C CA . SER A 1 68 ? 5.299 9.354 -0.448 1.00 85.44 68 SER A CA 1
ATOM 561 C C . SER A 1 68 ? 6.638 8.816 0.051 1.00 85.44 68 SER A C 1
ATOM 563 O O . SER A 1 68 ? 7.661 9.194 -0.504 1.00 85.44 68 SER A O 1
ATOM 565 N N . GLY A 1 69 ? 6.629 7.879 1.007 1.00 78.44 69 GLY A N 1
ATOM 566 C CA . GLY A 1 69 ? 7.849 7.261 1.530 1.00 78.44 69 GLY A CA 1
ATOM 567 C C . GLY A 1 69 ? 8.589 6.387 0.515 1.00 78.44 69 GLY A C 1
ATOM 568 O O . GLY A 1 69 ? 9.810 6.307 0.575 1.00 78.44 69 GLY A O 1
ATOM 569 N N . LEU A 1 70 ? 7.876 5.758 -0.426 1.00 73.81 70 LEU A N 1
ATOM 570 C CA . LEU A 1 70 ? 8.499 5.012 -1.528 1.00 73.81 70 LEU A CA 1
ATOM 571 C C . LEU A 1 70 ? 8.919 5.911 -2.698 1.00 73.81 70 LEU A C 1
ATOM 573 O O . LEU A 1 70 ? 9.818 5.546 -3.447 1.00 73.81 70 LEU A O 1
ATOM 577 N N . ASN A 1 71 ? 8.252 7.053 -2.869 1.00 67.69 71 ASN A N 1
ATOM 578 C CA . ASN A 1 71 ? 8.489 7.977 -3.977 1.00 67.69 71 ASN A CA 1
ATOM 579 C C . ASN A 1 71 ? 9.671 8.931 -3.724 1.00 67.69 71 ASN A C 1
ATOM 581 O O . ASN A 1 71 ? 10.259 9.435 -4.673 1.00 67.69 71 ASN A O 1
ATOM 585 N N . THR A 1 72 ? 10.009 9.213 -2.463 1.00 55.91 72 THR A N 1
ATOM 586 C CA . THR A 1 72 ? 11.211 9.977 -2.099 1.00 55.91 72 THR A CA 1
ATOM 587 C C . THR A 1 72 ? 12.395 9.026 -1.946 1.00 55.91 72 THR A C 1
ATOM 589 O O . THR A 1 72 ? 12.401 8.219 -1.017 1.00 55.91 72 THR A O 1
ATOM 592 N N . ASP A 1 73 ? 13.375 9.126 -2.847 1.00 55.81 73 ASP A N 1
ATOM 593 C CA . ASP A 1 73 ? 14.568 8.272 -2.940 1.00 55.81 73 ASP A CA 1
ATOM 594 C C . ASP A 1 73 ? 14.206 6.788 -3.068 1.00 55.81 73 ASP A C 1
ATOM 596 O O . ASP A 1 73 ? 14.260 6.048 -2.071 1.00 55.81 73 ASP A O 1
ATOM 600 N N . ALA A 1 74 ? 13.813 6.383 -4.287 1.00 65.88 74 ALA A N 1
ATOM 601 C CA . ALA A 1 74 ? 13.268 5.066 -4.592 1.00 65.88 74 ALA A CA 1
ATOM 602 C C . ALA A 1 74 ? 14.077 3.993 -3.847 1.00 65.88 74 ALA A C 1
ATOM 604 O O . ALA A 1 74 ? 15.262 3.808 -4.121 1.00 65.88 74 ALA A O 1
ATOM 605 N N . PRO A 1 75 ? 13.490 3.274 -2.877 1.00 70.88 75 PRO A N 1
ATOM 606 C CA . PRO A 1 75 ? 14.215 2.232 -2.150 1.00 70.88 75 PRO A CA 1
ATOM 607 C C . PRO A 1 75 ? 14.851 1.201 -3.093 1.00 70.88 75 PRO A C 1
ATOM 609 O O . PRO A 1 75 ? 15.866 0.596 -2.766 1.00 70.88 75 PRO A O 1
ATOM 612 N N . ILE A 1 76 ? 14.279 1.068 -4.291 1.00 72.50 76 ILE A N 1
ATOM 613 C CA . ILE A 1 76 ? 14.807 0.293 -5.409 1.00 72.50 76 ILE A CA 1
ATOM 614 C C . ILE A 1 76 ? 16.138 0.868 -5.920 1.00 72.50 76 ILE A C 1
ATOM 616 O O . ILE A 1 76 ? 17.073 0.099 -6.068 1.00 72.50 76 ILE A O 1
ATOM 620 N N . GLU A 1 77 ? 16.276 2.183 -6.130 1.00 74.31 77 GLU A N 1
ATOM 621 C CA . GLU A 1 77 ? 17.550 2.824 -6.518 1.00 74.31 77 GLU A CA 1
ATOM 622 C C . GLU A 1 77 ? 18.656 2.535 -5.509 1.00 74.31 77 GLU A C 1
ATOM 624 O O . GLU A 1 77 ? 19.755 2.125 -5.878 1.00 74.31 77 GLU A O 1
ATOM 629 N N . ARG A 1 78 ? 18.352 2.706 -4.218 1.00 76.44 78 ARG A N 1
ATOM 630 C CA . ARG A 1 78 ? 19.311 2.421 -3.144 1.00 76.44 78 ARG A CA 1
ATOM 631 C C . ARG A 1 78 ? 19.743 0.960 -3.153 1.00 76.44 78 ARG A C 1
ATOM 633 O O . ARG A 1 78 ? 20.932 0.679 -3.017 1.00 76.44 78 ARG A O 1
ATOM 640 N N . GLU A 1 79 ? 18.797 0.047 -3.338 1.00 76.44 79 GLU A N 1
ATOM 641 C CA . GLU A 1 79 ? 19.096 -1.381 -3.375 1.00 76.44 79 GLU A CA 1
ATOM 642 C C . GLU A 1 79 ? 19.845 -1.788 -4.655 1.00 76.44 79 GLU A C 1
ATOM 644 O O . GLU A 1 79 ? 20.747 -2.618 -4.593 1.00 76.44 79 GLU A O 1
ATOM 649 N N . LEU A 1 80 ? 19.553 -1.165 -5.799 1.00 78.19 80 LEU A N 1
ATOM 650 C CA . LEU A 1 80 ? 20.279 -1.381 -7.053 1.00 78.19 80 LEU A CA 1
ATOM 651 C C . LEU A 1 80 ? 21.732 -0.910 -6.953 1.00 78.19 80 LEU A C 1
ATOM 653 O O . LEU A 1 80 ? 22.635 -1.669 -7.293 1.00 78.19 80 LEU A O 1
ATOM 657 N N . ILE A 1 81 ? 21.973 0.294 -6.423 1.00 80.38 81 ILE A N 1
ATOM 658 C CA . ILE A 1 81 ? 23.333 0.813 -6.199 1.00 80.38 81 ILE A CA 1
ATOM 659 C C . ILE A 1 81 ? 24.094 -0.090 -5.224 1.00 80.38 81 ILE A C 1
ATOM 661 O O . ILE A 1 81 ? 25.263 -0.401 -5.440 1.00 80.38 81 ILE A O 1
ATOM 665 N N . ARG A 1 82 ? 23.429 -0.561 -4.162 1.00 81.00 82 ARG A N 1
ATOM 666 C CA . ARG A 1 82 ? 24.019 -1.524 -3.224 1.00 81.00 82 ARG A CA 1
ATOM 667 C C . ARG A 1 82 ? 24.417 -2.833 -3.915 1.00 81.00 82 ARG A C 1
ATOM 669 O O . ARG A 1 82 ? 25.447 -3.399 -3.566 1.00 81.00 82 ARG A O 1
ATOM 676 N N . LEU A 1 83 ? 23.607 -3.323 -4.855 1.00 78.25 83 LEU A N 1
ATOM 677 C CA . LEU A 1 83 ? 23.860 -4.567 -5.590 1.00 78.25 83 LEU A CA 1
ATOM 678 C C . LEU A 1 83 ? 24.953 -4.434 -6.655 1.00 78.25 83 LEU A C 1
ATOM 680 O O . LEU A 1 83 ? 25.705 -5.383 -6.856 1.00 78.25 83 LEU A O 1
ATOM 684 N N . ALA A 1 84 ? 25.008 -3.296 -7.346 1.00 80.69 84 ALA A N 1
ATOM 685 C CA . ALA A 1 84 ? 25.942 -3.046 -8.442 1.00 80.69 84 ALA A CA 1
ATOM 686 C C . ALA A 1 84 ? 27.324 -2.559 -7.977 1.00 80.69 84 ALA A C 1
ATOM 688 O O . ALA A 1 84 ? 28.257 -2.561 -8.775 1.00 80.69 84 ALA A O 1
ATOM 689 N N . GLY A 1 85 ? 27.440 -2.151 -6.711 1.00 82.50 85 GLY A N 1
ATOM 690 C CA . GLY A 1 85 ? 28.632 -1.514 -6.163 1.00 82.50 85 GLY A CA 1
ATOM 691 C C . GLY A 1 85 ? 28.634 0.004 -6.403 1.00 82.50 85 GLY A C 1
ATOM 692 O O . GLY A 1 85 ? 28.078 0.484 -7.398 1.00 82.50 85 GLY A O 1
ATOM 693 N N . PRO A 1 86 ? 29.216 0.801 -5.485 1.00 83.06 86 PRO A N 1
ATOM 694 C CA . PRO A 1 86 ? 29.256 2.260 -5.613 1.00 83.06 86 PRO A CA 1
ATOM 695 C C . PRO A 1 86 ? 29.998 2.743 -6.870 1.00 83.06 86 PRO A C 1
ATOM 697 O O . PRO A 1 86 ? 29.725 3.844 -7.339 1.00 83.06 86 PRO A O 1
ATOM 700 N N . GLU A 1 87 ? 30.902 1.934 -7.419 1.00 86.69 87 GLU A N 1
ATOM 701 C CA . GLU A 1 87 ? 31.675 2.204 -8.632 1.00 86.69 87 GLU A CA 1
ATOM 702 C C . GLU A 1 87 ? 30.820 2.260 -9.904 1.00 86.69 87 GLU A C 1
ATOM 704 O O . GLU A 1 87 ? 31.111 3.050 -10.795 1.00 86.69 87 GLU A O 1
ATOM 709 N N . ASN A 1 88 ? 29.733 1.485 -9.965 1.00 86.88 88 ASN A N 1
ATOM 710 C CA . ASN A 1 88 ? 28.843 1.423 -11.130 1.00 86.88 88 ASN A CA 1
ATOM 711 C C . ASN A 1 88 ? 27.609 2.322 -10.969 1.00 86.88 88 ASN A C 1
ATOM 713 O O . ASN A 1 88 ? 26.670 2.248 -11.763 1.00 86.88 88 ASN A O 1
ATOM 717 N N . LYS A 1 89 ? 27.583 3.165 -9.928 1.00 84.31 89 LYS A N 1
ATOM 718 C CA . LYS A 1 89 ? 26.424 3.989 -9.573 1.00 84.31 89 LYS A CA 1
ATOM 719 C C . LYS A 1 89 ? 25.941 4.847 -10.742 1.00 84.31 89 LYS A C 1
ATOM 721 O O . LYS A 1 89 ? 24.738 4.898 -10.982 1.00 84.31 89 LYS A O 1
ATOM 726 N N . ASP A 1 90 ? 26.857 5.516 -11.434 1.00 85.44 90 ASP A N 1
ATOM 727 C CA . ASP A 1 90 ? 26.499 6.463 -12.492 1.00 85.44 90 ASP A CA 1
ATOM 728 C C . ASP A 1 90 ? 25.866 5.741 -13.687 1.00 85.44 90 ASP A C 1
ATOM 730 O O . ASP A 1 90 ? 24.815 6.164 -14.161 1.00 85.44 90 ASP A O 1
ATOM 734 N N . GLN A 1 91 ? 26.419 4.588 -14.080 1.00 85.56 91 GLN A N 1
ATOM 735 C CA . GLN A 1 91 ? 25.854 3.754 -15.142 1.00 85.56 91 GLN A CA 1
ATOM 736 C C . GLN A 1 91 ? 24.462 3.221 -14.769 1.00 85.56 91 GLN A C 1
ATOM 738 O O . GLN A 1 91 ? 23.530 3.301 -15.564 1.00 85.56 91 GLN A O 1
ATOM 743 N N . VAL A 1 92 ? 24.287 2.714 -13.544 1.00 84.81 92 VAL A N 1
ATOM 744 C CA . VAL A 1 92 ? 22.990 2.189 -13.081 1.00 84.81 92 VAL A CA 1
ATOM 745 C C . VAL A 1 92 ? 21.927 3.285 -13.029 1.00 84.81 92 VAL A C 1
ATOM 747 O O . VAL A 1 92 ? 20.773 3.043 -13.382 1.00 84.81 92 VAL A O 1
ATOM 750 N N . LEU A 1 93 ? 22.292 4.490 -12.588 1.00 82.69 93 LEU A N 1
ATOM 751 C CA . LEU A 1 93 ? 21.372 5.625 -12.558 1.00 82.69 93 LEU A CA 1
ATOM 752 C C . LEU A 1 93 ? 21.026 6.120 -13.965 1.00 82.69 93 LEU A C 1
ATOM 754 O O . LEU A 1 93 ? 19.873 6.479 -14.199 1.00 82.69 93 LEU A O 1
ATOM 758 N N . GLU A 1 94 ? 21.979 6.107 -14.896 1.00 85.69 94 GLU A N 1
ATOM 759 C CA . GLU A 1 94 ? 21.738 6.428 -16.303 1.00 85.69 94 GLU A CA 1
ATOM 760 C C . GLU A 1 94 ? 20.757 5.428 -16.929 1.00 85.69 94 GLU A C 1
ATOM 762 O O . GLU A 1 94 ? 19.690 5.836 -17.394 1.00 85.69 94 GLU A O 1
ATOM 767 N N . GLU A 1 95 ? 21.031 4.125 -16.824 1.00 83.31 95 GLU A N 1
ATOM 768 C CA . GLU A 1 95 ? 20.148 3.061 -17.320 1.00 83.31 95 GLU A CA 1
ATOM 769 C C . GLU A 1 95 ? 18.751 3.121 -16.681 1.00 83.31 95 GLU A C 1
ATOM 771 O O . GLU A 1 95 ? 17.734 2.943 -17.359 1.00 83.31 95 GLU A O 1
ATOM 776 N N . LEU A 1 96 ? 18.665 3.423 -15.380 1.00 81.12 96 LEU A N 1
ATOM 777 C CA . LEU A 1 96 ? 17.384 3.600 -14.702 1.00 81.12 96 LEU A CA 1
ATOM 778 C C . LEU A 1 96 ? 16.642 4.849 -15.194 1.00 81.12 96 LEU A C 1
ATOM 780 O O . LEU A 1 96 ? 15.420 4.814 -15.353 1.00 81.12 96 LEU A O 1
ATOM 784 N N . SER A 1 97 ? 17.352 5.948 -15.445 1.00 81.88 97 SER A N 1
ATOM 785 C CA . SER A 1 97 ? 16.751 7.169 -15.985 1.00 81.88 97 SER A CA 1
ATOM 786 C C . SER A 1 97 ? 16.199 6.940 -17.394 1.00 81.88 97 SER A C 1
ATOM 788 O O . SER A 1 97 ? 15.081 7.368 -17.687 1.00 81.88 97 SER A O 1
ATOM 790 N N . GLU A 1 98 ? 16.911 6.173 -18.225 1.00 84.00 98 GLU A N 1
ATOM 791 C CA . GLU A 1 98 ? 16.443 5.735 -19.539 1.00 84.00 98 GLU A CA 1
ATOM 792 C C . GLU A 1 98 ? 15.215 4.825 -19.423 1.00 84.00 98 GLU A C 1
ATOM 794 O O . GLU A 1 98 ? 14.220 5.015 -20.128 1.00 84.00 98 GLU A O 1
ATOM 799 N N . TYR A 1 99 ? 15.236 3.878 -18.479 1.00 78.62 99 TYR A N 1
ATOM 800 C CA . TYR A 1 99 ? 14.104 3.003 -18.175 1.00 78.62 99 TYR A CA 1
ATOM 801 C C . TYR A 1 99 ? 12.850 3.802 -17.782 1.00 78.62 99 TYR A C 1
ATOM 803 O O . TYR A 1 99 ? 11.772 3.583 -18.343 1.00 78.62 99 TYR A O 1
ATOM 811 N N . VAL A 1 100 ? 12.977 4.756 -16.854 1.00 76.69 100 VAL A N 1
ATOM 812 C CA . VAL A 1 100 ? 11.864 5.604 -16.387 1.00 76.69 100 VAL A CA 1
ATOM 813 C C . VAL A 1 100 ? 11.385 6.545 -17.493 1.00 76.69 100 VAL A C 1
ATOM 815 O O . VAL A 1 100 ? 10.176 6.704 -17.687 1.00 76.69 100 VAL A O 1
ATOM 818 N N . GLY A 1 101 ? 12.316 7.133 -18.245 1.00 79.94 101 GLY A N 1
ATOM 819 C CA . GLY A 1 101 ? 12.033 7.987 -19.397 1.00 79.94 101 GLY A CA 1
ATOM 820 C C . GLY A 1 101 ? 11.428 7.237 -20.585 1.00 79.94 101 GLY A C 1
ATOM 821 O O . GLY A 1 101 ? 10.880 7.876 -21.483 1.00 79.94 101 GLY A O 1
ATOM 822 N N . LYS A 1 102 ? 11.475 5.895 -20.576 1.00 76.56 102 LYS A N 1
ATOM 823 C CA . LYS A 1 102 ? 11.132 5.024 -21.713 1.00 76.56 102 LYS A CA 1
ATOM 824 C C . LYS A 1 102 ? 11.934 5.389 -22.964 1.00 76.56 102 LYS A C 1
ATOM 826 O O . LYS A 1 102 ? 11.410 5.404 -24.077 1.00 76.56 102 LYS A O 1
ATOM 831 N N . THR A 1 103 ? 13.201 5.715 -22.755 1.00 78.31 103 THR A N 1
ATOM 832 C CA . THR A 1 103 ? 14.180 6.052 -23.787 1.00 78.31 103 THR A CA 1
ATOM 833 C C . THR A 1 103 ? 15.284 4.990 -23.811 1.00 78.31 103 THR A C 1
ATOM 835 O O . THR A 1 103 ? 15.378 4.167 -22.902 1.00 78.31 103 THR A O 1
ATOM 838 N N . GLY A 1 104 ? 16.095 4.954 -24.869 1.00 76.62 104 GLY A N 1
ATOM 839 C CA . GLY A 1 104 ? 17.274 4.081 -24.936 1.00 76.62 104 GLY A CA 1
ATOM 840 C C . GLY A 1 104 ? 17.022 2.631 -25.376 1.00 76.62 104 GLY A C 1
ATOM 841 O O . GLY A 1 104 ? 15.893 2.174 -25.566 1.00 76.62 104 GLY A O 1
ATOM 842 N N . GLY A 1 105 ? 18.119 1.898 -25.584 1.00 74.50 105 GLY A N 1
ATOM 843 C CA . GLY A 1 105 ? 18.104 0.524 -26.102 1.00 74.50 105 GLY A CA 1
ATOM 844 C C . GLY A 1 105 ? 17.675 -0.528 -25.074 1.00 74.50 105 GLY A C 1
ATOM 845 O O . GLY A 1 105 ? 17.158 -1.579 -25.448 1.00 74.50 105 GLY A O 1
ATOM 846 N N . PHE A 1 106 ? 17.837 -0.245 -23.778 1.00 71.81 106 PHE A N 1
ATOM 847 C CA . PHE A 1 106 ? 17.411 -1.140 -22.701 1.00 71.81 106 PHE A CA 1
ATOM 848 C C . PHE A 1 106 ? 15.881 -1.216 -22.596 1.00 71.81 106 PHE A C 1
ATOM 850 O O . PHE A 1 106 ? 15.301 -2.304 -22.603 1.00 71.81 106 PHE A O 1
ATOM 857 N N . SER A 1 107 ? 15.212 -0.055 -22.575 1.00 66.00 107 SER A N 1
ATOM 858 C CA . SER A 1 107 ? 13.745 0.021 -22.564 1.00 66.00 107 SER A CA 1
ATOM 859 C C . SER A 1 107 ? 13.126 -0.461 -23.873 1.00 66.00 107 SER A C 1
ATOM 861 O O . SER A 1 107 ? 12.003 -0.967 -23.890 1.00 66.00 107 SER A O 1
ATOM 863 N N . ALA A 1 108 ? 13.883 -0.378 -24.968 1.00 68.62 108 ALA A N 1
ATOM 864 C CA . ALA A 1 108 ? 13.583 -1.178 -26.125 1.00 68.62 108 ALA A CA 1
ATOM 865 C C . ALA A 1 108 ? 13.659 -2.675 -25.719 1.00 68.62 108 ALA A C 1
ATOM 867 O O . ALA A 1 108 ? 12.673 -3.300 -25.346 1.00 68.62 108 ALA A O 1
ATOM 868 N N . ASN A 1 109 ? 14.830 -3.282 -25.723 1.00 71.19 109 ASN A N 1
ATOM 869 C CA . ASN A 1 109 ? 14.964 -4.741 -25.768 1.00 71.19 109 ASN A CA 1
ATOM 870 C C . ASN A 1 109 ? 14.279 -5.535 -24.632 1.00 71.19 109 ASN A C 1
ATOM 872 O O . ASN A 1 109 ? 13.965 -6.707 -24.831 1.00 71.19 109 ASN A O 1
ATOM 876 N N . TYR A 1 110 ? 14.023 -4.924 -23.469 1.00 66.88 110 TYR A N 1
ATOM 877 C CA . TYR A 1 110 ? 13.490 -5.618 -22.290 1.00 66.88 110 TYR A CA 1
ATOM 878 C C . TYR A 1 110 ? 12.089 -5.170 -21.837 1.00 66.88 110 TYR A C 1
ATOM 880 O O . TYR A 1 110 ? 11.495 -5.821 -20.976 1.00 66.88 110 TYR A O 1
ATOM 888 N N . LEU A 1 111 ? 11.535 -4.087 -22.397 1.00 63.66 111 LEU A N 1
ATOM 889 C CA . LEU A 1 111 ? 10.308 -3.443 -21.893 1.00 63.66 111 LEU A CA 1
ATOM 890 C C . LEU A 1 111 ? 9.143 -3.462 -22.898 1.00 63.66 111 LEU A C 1
ATOM 892 O O . LEU A 1 111 ? 7.991 -3.551 -22.458 1.00 63.66 111 LEU A O 1
ATOM 896 N N . TRP A 1 112 ? 9.374 -3.406 -24.223 1.00 60.53 112 TRP A N 1
ATOM 897 C CA . TRP A 1 112 ? 8.244 -3.472 -25.166 1.00 60.53 112 TRP A CA 1
ATOM 898 C C . TRP A 1 112 ? 7.649 -4.877 -25.274 1.00 60.53 112 TRP A C 1
ATOM 900 O O . TRP A 1 112 ? 8.196 -5.793 -25.876 1.00 60.53 112 TRP A O 1
ATOM 910 N N . ALA A 1 113 ? 6.453 -4.981 -24.694 1.00 61.12 113 ALA A N 1
ATOM 911 C CA . ALA A 1 113 ? 5.275 -5.652 -25.236 1.00 61.12 113 ALA A CA 1
ATOM 912 C C . ALA A 1 113 ? 5.492 -7.035 -25.867 1.00 61.12 113 ALA A C 1
ATOM 914 O O . ALA A 1 113 ? 5.164 -7.266 -27.029 1.00 61.12 113 ALA A O 1
ATOM 915 N N . THR A 1 114 ? 5.864 -8.012 -25.043 1.00 67.81 114 THR A N 1
ATOM 916 C CA . THR A 1 114 ? 5.207 -9.311 -25.208 1.00 67.81 114 THR A CA 1
ATOM 917 C C . THR A 1 114 ? 3.794 -9.189 -24.636 1.00 67.81 114 THR A C 1
ATOM 919 O O . THR A 1 114 ? 3.606 -8.643 -23.543 1.00 67.81 114 THR A O 1
ATOM 922 N N . SER A 1 115 ? 2.787 -9.687 -25.359 1.00 73.12 115 SER A N 1
ATOM 923 C CA . SER A 1 115 ? 1.402 -9.774 -24.864 1.00 73.12 115 SER A CA 1
ATOM 924 C C . SER A 1 115 ? 1.351 -10.398 -23.464 1.00 73.12 115 SER A C 1
ATOM 926 O O . SER A 1 115 ? 0.667 -9.888 -22.579 1.00 73.12 115 SER A O 1
ATOM 928 N N . ALA A 1 116 ? 2.199 -11.399 -23.219 1.00 75.00 116 ALA A N 1
ATOM 929 C CA . ALA A 1 116 ? 2.362 -12.067 -21.932 1.00 75.00 116 ALA A CA 1
ATOM 930 C C . ALA A 1 116 ? 2.814 -11.145 -20.778 1.00 75.00 116 ALA A C 1
ATOM 932 O O . ALA A 1 116 ? 2.400 -11.338 -19.633 1.00 75.00 116 ALA A O 1
ATOM 933 N N . SER A 1 117 ? 3.675 -10.148 -21.017 1.00 72.94 117 SER A N 1
ATOM 934 C CA . SER A 1 117 ? 4.063 -9.179 -19.976 1.00 72.94 117 SER A CA 1
ATOM 935 C C . SER A 1 117 ? 2.921 -8.216 -19.648 1.00 72.94 117 SER A C 1
ATOM 937 O O . SER A 1 117 ? 2.677 -7.922 -18.476 1.00 72.94 117 SER A O 1
ATOM 939 N N . SER A 1 118 ? 2.164 -7.777 -20.657 1.00 75.38 118 SER A N 1
ATOM 940 C CA . SER A 1 118 ? 0.967 -6.959 -20.440 1.00 75.38 118 SER A CA 1
ATOM 941 C C . SER A 1 118 ? -0.133 -7.735 -19.708 1.00 75.38 118 SER A C 1
ATOM 943 O O . SER A 1 118 ? -0.731 -7.198 -18.780 1.00 75.38 118 SER A O 1
ATOM 945 N N . GLU A 1 119 ? -0.369 -9.000 -20.056 1.00 79.56 119 GLU A N 1
ATOM 946 C CA . GLU A 1 119 ? -1.352 -9.871 -19.397 1.00 79.56 119 GLU A CA 1
ATOM 947 C C . GLU A 1 119 ? -1.020 -10.128 -17.927 1.00 79.56 119 GLU A C 1
ATOM 949 O O . GLU A 1 119 ? -1.902 -10.029 -17.074 1.00 79.56 119 GLU A O 1
ATOM 954 N N . ARG A 1 120 ? 0.253 -10.389 -17.599 1.00 79.69 120 ARG A N 1
ATOM 955 C CA . ARG A 1 120 ? 0.698 -10.525 -16.202 1.00 79.69 120 ARG A CA 1
ATOM 956 C C . ARG A 1 120 ? 0.453 -9.243 -15.408 1.00 79.69 120 ARG A C 1
ATOM 958 O O . ARG A 1 120 ? -0.092 -9.308 -14.308 1.00 79.69 120 ARG A O 1
ATOM 965 N N . ASN A 1 121 ? 0.764 -8.082 -15.986 1.00 78.19 121 ASN A N 1
ATOM 966 C CA . ASN A 1 121 ? 0.494 -6.792 -15.348 1.00 78.19 121 ASN A CA 1
ATOM 967 C C . ASN A 1 121 ? -1.009 -6.552 -15.142 1.00 78.19 121 ASN A C 1
ATOM 969 O O . ASN A 1 121 ? -1.416 -6.142 -14.055 1.00 78.19 121 ASN A O 1
ATOM 973 N N . TRP A 1 122 ? -1.842 -6.853 -16.142 1.00 79.62 122 TRP A N 1
ATOM 974 C CA . TRP A 1 122 ? -3.299 -6.731 -16.038 1.00 79.62 122 TRP A CA 1
ATOM 975 C C . TRP A 1 122 ? -3.914 -7.717 -15.042 1.00 79.62 122 TRP A C 1
ATOM 977 O O . TRP A 1 122 ? -4.831 -7.347 -14.308 1.00 79.62 122 TRP A O 1
ATOM 987 N N . SER A 1 123 ? -3.397 -8.944 -14.966 1.00 81.50 123 SER A N 1
ATOM 988 C CA . SER A 1 123 ? -3.820 -9.945 -13.985 1.00 81.50 123 SER A CA 1
ATOM 989 C C . SER A 1 123 ? -3.527 -9.475 -12.558 1.00 81.50 123 SER A C 1
ATOM 991 O O . SER A 1 123 ? -4.430 -9.434 -11.719 1.00 81.50 123 SER A O 1
ATOM 993 N N . SER A 1 124 ? -2.305 -8.998 -12.301 1.00 76.81 124 SER A N 1
ATOM 994 C CA . SER A 1 124 ? -1.926 -8.430 -11.002 1.00 76.81 124 SER A CA 1
ATOM 995 C C . SER A 1 124 ? -2.719 -7.170 -10.657 1.00 76.81 124 SER A C 1
ATOM 997 O O . SER A 1 124 ? -3.144 -6.997 -9.515 1.00 76.81 124 SER A O 1
ATOM 999 N N . PHE A 1 125 ? -2.986 -6.304 -11.638 1.00 81.25 125 PHE A N 1
ATOM 1000 C CA . PHE A 1 125 ? -3.860 -5.148 -11.447 1.00 81.25 125 PHE A CA 1
ATOM 1001 C C . PHE A 1 125 ? -5.264 -5.582 -11.006 1.00 81.25 125 PHE A C 1
ATOM 1003 O O . PHE A 1 125 ? -5.793 -5.050 -10.033 1.00 81.25 125 PHE A O 1
ATOM 1010 N N . ASN A 1 126 ? -5.842 -6.583 -11.677 1.00 82.56 126 ASN A N 1
ATOM 1011 C CA . ASN A 1 126 ? -7.173 -7.100 -11.364 1.00 82.56 126 ASN A CA 1
ATOM 1012 C C . ASN A 1 126 ? -7.228 -7.823 -10.002 1.00 82.56 126 ASN A C 1
ATOM 1014 O O . ASN A 1 126 ? -8.269 -7.826 -9.340 1.00 82.56 126 ASN A O 1
ATOM 1018 N N . PHE A 1 127 ? -6.107 -8.404 -9.558 1.00 80.75 127 PHE A N 1
ATOM 1019 C CA . PHE A 1 127 ? -5.959 -8.987 -8.222 1.00 80.75 127 PHE A CA 1
ATOM 1020 C C . PHE A 1 127 ? -6.046 -7.922 -7.117 1.00 80.75 127 PHE A C 1
ATOM 1022 O O . PHE A 1 127 ? -6.819 -8.069 -6.163 1.00 80.75 127 PHE A O 1
ATOM 1029 N N . VAL A 1 128 ? -5.298 -6.825 -7.275 1.00 80.19 128 VAL A N 1
ATOM 1030 C CA . VAL A 1 128 ? -5.256 -5.704 -6.321 1.00 80.19 128 VAL A CA 1
ATOM 1031 C C . VAL A 1 128 ? -6.562 -4.905 -6.347 1.00 80.19 128 VAL A C 1
ATOM 1033 O O . VAL A 1 128 ? -7.109 -4.536 -5.303 1.00 80.19 128 VAL A O 1
ATOM 1036 N N . HIS A 1 129 ? -7.089 -4.644 -7.542 1.00 79.06 129 HIS A N 1
ATOM 1037 C CA . HIS A 1 129 ? -8.286 -3.848 -7.744 1.00 79.06 129 HIS A CA 1
ATOM 1038 C C . HIS A 1 129 ? -9.198 -4.464 -8.802 1.00 79.06 129 HIS A C 1
ATOM 1040 O O . HIS A 1 129 ? -8.896 -4.502 -9.992 1.00 79.06 129 HIS A O 1
ATOM 1046 N N . SER A 1 130 ? -10.406 -4.805 -8.370 1.00 77.44 130 SER A N 1
ATOM 1047 C CA . SER A 1 130 ? -11.529 -5.063 -9.260 1.00 77.44 130 SER A CA 1
ATOM 1048 C C . SER A 1 130 ? -12.741 -4.267 -8.794 1.00 77.44 130 SER A C 1
ATOM 1050 O O . SER A 1 130 ? -12.872 -3.947 -7.608 1.00 77.44 130 SER A O 1
ATOM 1052 N N . LYS A 1 131 ? -13.670 -3.982 -9.716 1.00 71.12 131 LYS A N 1
ATOM 1053 C CA . LYS A 1 131 ? -14.914 -3.253 -9.403 1.00 71.12 131 LYS A CA 1
ATOM 1054 C C . LYS A 1 131 ? -15.718 -3.916 -8.275 1.00 71.12 131 LYS A C 1
ATOM 1056 O O . LYS A 1 131 ? -16.418 -3.219 -7.548 1.00 71.12 131 LYS A O 1
ATOM 1061 N N . LEU A 1 132 ? -15.597 -5.239 -8.133 1.00 70.88 132 LEU A N 1
ATOM 1062 C CA . LEU A 1 132 ? -16.257 -6.033 -7.096 1.00 70.88 132 LEU A CA 1
ATOM 1063 C C . LEU A 1 132 ? -15.496 -6.009 -5.760 1.00 70.88 132 LEU A C 1
ATOM 1065 O O . LEU A 1 132 ? -16.121 -5.930 -4.707 1.00 70.88 132 LEU A O 1
ATOM 1069 N N . ARG A 1 133 ? -14.155 -6.058 -5.781 1.00 72.56 133 ARG A N 1
ATOM 1070 C CA . ARG A 1 133 ? -13.333 -6.133 -4.559 1.00 72.56 133 ARG A CA 1
ATOM 1071 C C . ARG A 1 133 ? -13.095 -4.782 -3.903 1.00 72.56 133 ARG A C 1
ATOM 1073 O O . ARG A 1 133 ? -13.032 -4.725 -2.678 1.00 72.56 133 ARG A O 1
ATOM 1080 N N . ASN A 1 134 ? -12.900 -3.715 -4.678 1.00 72.44 134 ASN A N 1
ATOM 1081 C CA . ASN A 1 134 ? -12.543 -2.409 -4.130 1.00 72.44 134 ASN A CA 1
ATOM 1082 C C . ASN A 1 134 ? -12.978 -1.293 -5.086 1.00 72.44 134 ASN A C 1
ATOM 1084 O O . ASN A 1 134 ? -12.298 -1.016 -6.060 1.00 72.44 134 ASN A O 1
ATOM 1088 N N . ARG A 1 135 ? -14.114 -0.635 -4.832 1.00 76.50 135 ARG A N 1
ATOM 1089 C CA . ARG A 1 135 ? -14.585 0.494 -5.656 1.00 76.50 135 ARG A CA 1
ATOM 1090 C C . ARG A 1 135 ? -13.774 1.759 -5.337 1.00 76.50 135 ARG A C 1
ATOM 1092 O O . ARG A 1 135 ? -14.243 2.629 -4.607 1.00 76.50 135 ARG A O 1
ATOM 1099 N N . LEU A 1 136 ? -12.537 1.825 -5.825 1.00 82.50 136 LEU A N 1
ATOM 1100 C CA . LEU A 1 136 ? -11.639 2.968 -5.648 1.00 82.50 136 LEU A CA 1
ATOM 1101 C C . LEU A 1 136 ? -11.578 3.830 -6.906 1.00 82.50 136 LEU A C 1
ATOM 1103 O O . LEU A 1 136 ? -11.891 3.395 -8.010 1.00 82.50 136 LEU A O 1
ATOM 1107 N N . HIS A 1 137 ? -11.162 5.080 -6.727 1.00 85.06 137 HIS A N 1
ATOM 1108 C CA . HIS A 1 137 ? -10.908 5.983 -7.841 1.00 85.06 137 HIS A CA 1
ATOM 1109 C C . HIS A 1 137 ? -9.516 5.712 -8.431 1.00 85.06 137 HIS A C 1
ATOM 1111 O O . HIS A 1 137 ? -8.579 5.492 -7.663 1.00 85.06 137 HIS A O 1
ATOM 1117 N N . ASN A 1 138 ? -9.372 5.795 -9.758 1.00 85.31 138 ASN A N 1
ATOM 1118 C CA . ASN A 1 138 ? -8.116 5.611 -10.505 1.00 85.31 138 ASN A CA 1
ATOM 1119 C C . ASN A 1 138 ? -6.839 6.123 -9.806 1.00 85.31 138 ASN A C 1
ATOM 1121 O O . ASN A 1 138 ? -5.953 5.301 -9.583 1.00 85.31 138 ASN A O 1
ATOM 1125 N N . PRO A 1 139 ? -6.743 7.386 -9.333 1.00 87.69 139 PRO A N 1
ATOM 1126 C CA . PRO A 1 139 ? -5.504 7.876 -8.716 1.00 87.69 139 PRO A CA 1
ATOM 1127 C C . PRO A 1 139 ? -5.119 7.137 -7.426 1.00 87.69 139 PRO A C 1
ATOM 1129 O O . PRO A 1 139 ? -3.954 7.102 -7.044 1.00 87.69 139 PRO A O 1
ATOM 1132 N N . ARG A 1 140 ? -6.084 6.541 -6.715 1.00 88.56 140 ARG A N 1
ATOM 1133 C CA . ARG A 1 140 ? -5.793 5.704 -5.540 1.00 88.56 140 ARG A CA 1
ATOM 1134 C C . ARG A 1 140 ? -5.314 4.324 -5.962 1.00 88.56 140 ARG A C 1
ATOM 1136 O O . ARG A 1 140 ? -4.407 3.786 -5.341 1.00 88.56 140 ARG A O 1
ATOM 1143 N N . VAL A 1 141 ? -5.919 3.765 -7.005 1.00 87.06 141 VAL A N 1
ATOM 1144 C CA . VAL A 1 141 ? -5.541 2.450 -7.530 1.00 87.06 141 VAL A CA 1
ATOM 1145 C C . VAL A 1 141 ? -4.107 2.476 -8.042 1.00 87.06 141 VAL A C 1
ATOM 1147 O O . VAL A 1 141 ? -3.333 1.598 -7.682 1.00 87.06 141 VAL A O 1
ATOM 1150 N N . GLU A 1 142 ? -3.729 3.514 -8.787 1.00 87.31 142 GLU A N 1
ATOM 1151 C CA . GLU A 1 142 ? -2.359 3.710 -9.274 1.00 87.31 142 GLU A CA 1
ATOM 1152 C C . GLU A 1 142 ? -1.339 3.698 -8.130 1.00 87.31 142 GLU A C 1
ATOM 1154 O O . GLU A 1 142 ? -0.363 2.952 -8.186 1.00 87.31 142 GLU A O 1
ATOM 1159 N N . LYS A 1 143 ? -1.606 4.433 -7.042 1.00 89.44 143 LYS A N 1
ATOM 1160 C CA . LYS A 1 143 ? -0.742 4.432 -5.850 1.00 89.44 143 LYS A CA 1
ATOM 1161 C C . LYS A 1 143 ? -0.629 3.052 -5.206 1.00 89.44 143 LYS A C 1
ATOM 1163 O O . LYS A 1 143 ? 0.466 2.659 -4.822 1.00 89.44 143 LYS A O 1
ATOM 1168 N N . ILE A 1 144 ? -1.737 2.318 -5.078 1.00 88.81 144 ILE A N 1
ATOM 1169 C CA . ILE A 1 144 ? -1.724 0.976 -4.473 1.00 88.81 144 ILE A CA 1
ATOM 1170 C C . ILE A 1 144 ? -0.922 0.012 -5.344 1.00 88.81 144 ILE A C 1
ATOM 1172 O O . ILE A 1 144 ? -0.104 -0.730 -4.819 1.00 88.81 144 ILE A O 1
ATOM 1176 N N . VAL A 1 145 ? -1.133 0.031 -6.661 1.00 87.12 145 VAL A N 1
ATOM 1177 C CA . VAL A 1 145 ? -0.415 -0.837 -7.605 1.00 87.12 145 VAL A CA 1
ATOM 1178 C C . VAL A 1 145 ? 1.080 -0.526 -7.591 1.00 87.12 145 VAL A C 1
ATOM 1180 O O . VAL A 1 145 ? 1.889 -1.450 -7.571 1.00 87.12 145 VAL A O 1
ATOM 1183 N N . TYR A 1 146 ? 1.441 0.758 -7.533 1.00 86.38 146 TYR A N 1
ATOM 1184 C CA . TYR A 1 146 ? 2.826 1.197 -7.387 1.00 86.38 146 TYR A CA 1
ATOM 1185 C C . TYR A 1 146 ? 3.461 0.662 -6.097 1.00 86.38 146 TYR A C 1
ATOM 1187 O O . TYR A 1 146 ? 4.517 0.035 -6.148 1.00 86.38 146 TYR A O 1
ATOM 1195 N N . ILE A 1 147 ? 2.799 0.847 -4.947 1.00 87.31 147 ILE A N 1
ATOM 1196 C CA . ILE A 1 147 ? 3.284 0.331 -3.658 1.00 87.31 147 ILE A CA 1
ATOM 1197 C C . ILE A 1 147 ? 3.405 -1.194 -3.706 1.00 87.31 147 ILE A C 1
ATOM 1199 O O . ILE A 1 147 ? 4.464 -1.718 -3.384 1.00 87.31 147 ILE A O 1
ATOM 1203 N N . TYR A 1 148 ? 2.358 -1.899 -4.142 1.00 88.75 148 TYR A N 1
ATOM 1204 C CA . TYR A 1 148 ? 2.323 -3.361 -4.210 1.00 88.75 148 TYR A CA 1
ATOM 1205 C C . TYR A 1 148 ? 3.533 -3.903 -4.971 1.00 88.75 148 TYR A C 1
ATOM 1207 O O . TYR A 1 148 ? 4.307 -4.681 -4.423 1.00 88.75 148 TYR A O 1
ATOM 1215 N N . TRP A 1 149 ? 3.757 -3.444 -6.203 1.00 85.62 149 TRP A N 1
ATOM 1216 C CA . TRP A 1 149 ? 4.869 -3.939 -7.010 1.00 85.62 149 TRP A CA 1
ATOM 1217 C C . TRP A 1 149 ? 6.231 -3.560 -6.451 1.00 85.62 149 TRP A C 1
ATOM 1219 O O . TRP A 1 149 ? 7.118 -4.410 -6.406 1.00 85.62 149 TRP A O 1
ATOM 1229 N N . ASN A 1 150 ? 6.398 -2.326 -5.977 1.00 86.19 150 ASN A N 1
ATOM 1230 C CA . ASN A 1 150 ? 7.673 -1.908 -5.409 1.00 86.19 150 ASN A CA 1
ATOM 1231 C C . ASN A 1 150 ? 8.020 -2.707 -4.155 1.00 86.19 150 ASN A C 1
ATOM 1233 O O . ASN A 1 150 ? 9.159 -3.140 -4.005 1.00 86.19 150 ASN A O 1
ATOM 1237 N N . LEU A 1 151 ? 7.044 -2.974 -3.286 1.00 84.69 151 LEU A N 1
ATOM 1238 C CA . LEU A 1 151 ? 7.249 -3.826 -2.118 1.00 84.69 151 LEU A CA 1
ATOM 1239 C C . LEU A 1 151 ? 7.576 -5.270 -2.512 1.00 84.69 151 LEU A C 1
ATOM 1241 O O . LEU A 1 151 ? 8.470 -5.865 -1.912 1.00 84.69 151 LEU A O 1
ATOM 1245 N N . GLN A 1 152 ? 6.926 -5.816 -3.543 1.00 85.69 152 GLN A N 1
ATOM 1246 C CA . GLN A 1 152 ? 7.229 -7.162 -4.040 1.00 85.69 152 GLN A CA 1
ATOM 1247 C C . GLN A 1 152 ? 8.642 -7.262 -4.626 1.00 85.69 152 GLN A C 1
ATOM 1249 O O . GLN A 1 152 ? 9.364 -8.218 -4.343 1.00 85.69 152 GLN A O 1
ATOM 1254 N N . ILE A 1 153 ? 9.069 -6.255 -5.392 1.00 83.44 153 ILE A N 1
ATOM 1255 C CA . ILE A 1 153 ? 10.433 -6.174 -5.927 1.00 83.44 153 ILE A CA 1
ATOM 1256 C C . ILE A 1 153 ? 11.436 -6.108 -4.777 1.00 83.44 153 ILE A C 1
ATOM 1258 O O . ILE A 1 153 ? 12.360 -6.914 -4.734 1.00 83.44 153 ILE A O 1
ATOM 1262 N N . LEU A 1 154 ? 11.233 -5.215 -3.805 1.00 81.06 154 LEU A N 1
ATOM 1263 C CA . LEU A 1 154 ? 12.125 -5.086 -2.649 1.00 81.06 154 LEU A CA 1
ATOM 1264 C C . LEU A 1 154 ? 12.209 -6.379 -1.836 1.00 81.06 154 LEU A C 1
ATOM 1266 O O . LEU A 1 154 ? 13.296 -6.777 -1.424 1.00 81.06 154 LEU A O 1
ATOM 1270 N N . HIS A 1 155 ? 11.083 -7.065 -1.635 1.00 81.38 155 HIS A N 1
ATOM 1271 C CA . HIS A 1 155 ? 11.068 -8.354 -0.953 1.00 81.38 155 HIS A CA 1
ATOM 1272 C C . HIS A 1 155 ? 11.853 -9.415 -1.739 1.00 81.38 155 HIS A C 1
ATOM 1274 O O . HIS A 1 155 ? 12.666 -10.138 -1.162 1.00 81.38 155 HIS A O 1
ATOM 1280 N N . SER A 1 156 ? 11.673 -9.465 -3.062 1.00 80.75 156 SER A N 1
ATOM 1281 C CA . SER A 1 156 ? 12.417 -10.365 -3.947 1.00 80.75 156 SER A CA 1
ATOM 1282 C C . SER A 1 156 ? 13.921 -10.071 -3.947 1.00 80.75 156 SER A C 1
ATOM 1284 O O . SER A 1 156 ? 14.728 -10.999 -3.897 1.00 80.75 156 SER A O 1
ATOM 1286 N N . LEU A 1 157 ? 14.316 -8.795 -3.971 1.00 75.88 157 LEU A N 1
ATOM 1287 C CA . LEU A 1 157 ? 15.720 -8.380 -3.920 1.00 75.88 157 LEU A CA 1
ATOM 1288 C C . LEU A 1 157 ? 16.350 -8.752 -2.575 1.00 75.88 157 LEU A C 1
ATOM 1290 O O . LEU A 1 157 ? 17.402 -9.392 -2.550 1.00 75.88 157 LEU A O 1
ATOM 1294 N N . LYS A 1 158 ? 15.667 -8.468 -1.463 1.00 75.00 158 LYS A N 1
ATOM 1295 C CA . LYS A 1 158 ? 16.126 -8.826 -0.116 1.00 75.00 158 LYS A CA 1
ATOM 1296 C C . LYS A 1 158 ? 16.263 -10.340 0.075 1.00 75.00 158 LYS A C 1
ATOM 1298 O O . LYS A 1 158 ? 17.236 -10.794 0.674 1.00 75.00 158 LYS A O 1
ATOM 1303 N N . TRP A 1 159 ? 15.328 -11.129 -0.457 1.00 67.56 159 TRP A N 1
ATOM 1304 C CA . TRP A 1 159 ? 15.439 -12.590 -0.470 1.00 67.56 159 TRP A CA 1
ATOM 1305 C C . TRP A 1 159 ? 16.650 -13.050 -1.287 1.00 67.56 159 TRP A C 1
ATOM 1307 O O . TRP A 1 159 ? 17.440 -13.868 -0.820 1.00 67.56 159 TRP A O 1
ATOM 1317 N N . SER A 1 160 ? 16.842 -12.478 -2.481 1.00 60.31 160 SER A N 1
ATOM 1318 C CA . SER A 1 160 ? 17.984 -12.809 -3.338 1.00 60.31 160 SER A CA 1
ATOM 1319 C C . SER A 1 160 ? 19.329 -12.499 -2.672 1.00 60.31 160 SER A C 1
ATOM 1321 O O . SER A 1 160 ? 20.283 -13.252 -2.854 1.00 60.31 160 SER A O 1
ATOM 1323 N N . LEU A 1 161 ? 19.395 -11.443 -1.854 1.00 59.06 161 LEU A N 1
ATOM 1324 C CA . LEU A 1 161 ? 20.565 -11.112 -1.045 1.00 59.06 161 LEU A CA 1
ATOM 1325 C C . LEU A 1 161 ? 20.831 -12.162 0.024 1.00 59.06 161 LEU A C 1
ATOM 1327 O O . LEU A 1 161 ? 21.939 -12.681 0.075 1.00 59.06 161 LEU A O 1
ATOM 1331 N N . SER A 1 162 ? 19.817 -12.535 0.807 1.00 62.56 162 SER A N 1
ATOM 1332 C CA . SER A 1 162 ? 19.974 -13.572 1.830 1.00 62.56 162 SER A CA 1
ATOM 1333 C C . SER A 1 162 ? 20.450 -14.896 1.218 1.00 62.56 162 SER A C 1
ATOM 1335 O O . SER A 1 162 ? 21.351 -15.535 1.752 1.00 62.56 162 SER A O 1
ATOM 1337 N N . VAL A 1 163 ? 19.931 -15.275 0.044 1.00 59.47 163 VAL A N 1
ATOM 1338 C CA . VAL A 1 163 ? 20.378 -16.479 -0.677 1.00 59.47 163 VAL A CA 1
ATOM 1339 C C . VAL A 1 163 ? 21.819 -16.347 -1.190 1.00 59.47 163 VAL A C 1
ATOM 1341 O O . VAL A 1 163 ? 22.587 -17.302 -1.083 1.00 59.47 163 VAL A O 1
ATOM 1344 N N . LYS A 1 164 ? 22.218 -15.185 -1.726 1.00 63.12 164 LYS A N 1
ATOM 1345 C CA . LYS A 1 164 ? 23.607 -14.927 -2.156 1.00 63.12 164 LYS A CA 1
ATOM 1346 C C . LYS A 1 164 ? 24.582 -14.930 -0.975 1.00 63.12 164 LYS A C 1
ATOM 1348 O O . LYS A 1 164 ? 25.653 -15.509 -1.091 1.00 63.12 164 LYS A O 1
ATOM 1353 N N . GLU A 1 165 ? 24.211 -14.335 0.155 1.00 64.31 165 GLU A N 1
ATOM 1354 C CA . GLU A 1 165 ? 24.999 -14.328 1.396 1.00 64.31 165 GLU A CA 1
ATOM 1355 C C . GLU A 1 165 ? 25.191 -15.747 1.946 1.00 64.31 165 GLU A C 1
ATOM 1357 O O . GLU A 1 165 ? 26.306 -16.119 2.315 1.00 64.31 165 GLU A O 1
ATOM 1362 N N . LEU A 1 166 ? 24.135 -16.568 1.929 1.00 61.50 166 LEU A N 1
ATOM 1363 C CA . LEU A 1 166 ? 24.210 -17.983 2.293 1.00 61.50 166 LEU A CA 1
ATOM 1364 C C . LEU A 1 166 ? 25.117 -18.763 1.334 1.00 61.50 166 LEU A C 1
ATOM 1366 O O . LEU A 1 166 ? 25.996 -19.486 1.789 1.00 61.50 166 LEU A O 1
ATOM 1370 N N . ARG A 1 167 ? 24.968 -18.571 0.017 1.00 61.69 167 ARG A N 1
ATOM 1371 C CA . ARG A 1 167 ? 25.800 -19.245 -0.994 1.00 61.69 167 ARG A CA 1
ATOM 1372 C C . ARG A 1 167 ? 27.273 -18.848 -0.900 1.00 61.69 167 ARG A C 1
ATOM 1374 O O . ARG A 1 167 ? 28.135 -19.711 -0.974 1.00 61.69 167 ARG A O 1
ATOM 1381 N N . ASN A 1 168 ? 27.566 -17.566 -0.700 1.00 63.53 168 ASN A N 1
ATOM 1382 C CA . ASN A 1 168 ? 28.936 -17.085 -0.529 1.00 63.53 168 ASN A CA 1
ATOM 1383 C C . ASN A 1 168 ? 29.555 -17.634 0.762 1.00 63.53 168 ASN A C 1
ATOM 1385 O O . ASN A 1 168 ? 30.721 -18.008 0.768 1.00 63.53 168 ASN A O 1
ATOM 1389 N N . SER A 1 169 ? 28.764 -17.749 1.831 1.00 64.81 169 SER A N 1
ATOM 1390 C CA . SER A 1 169 ? 29.200 -18.373 3.083 1.00 64.81 169 SER A CA 1
ATOM 1391 C C . SER A 1 169 ? 29.461 -19.876 2.912 1.00 64.81 169 SER A C 1
ATOM 1393 O O . SER A 1 169 ? 30.445 -20.376 3.445 1.00 64.81 169 SER A O 1
ATOM 1395 N N . SER A 1 170 ? 28.643 -20.592 2.131 1.00 60.66 170 SER A N 1
ATOM 1396 C CA . SER A 1 170 ? 28.882 -21.998 1.762 1.00 60.66 170 SER A CA 1
ATOM 1397 C C . SER A 1 170 ? 30.142 -22.179 0.916 1.00 60.66 170 SER A C 1
ATOM 1399 O O . SER A 1 170 ? 30.948 -23.044 1.237 1.00 60.66 170 SER A O 1
ATOM 1401 N N . ASN A 1 171 ? 30.363 -21.334 -0.095 1.00 63.44 171 ASN A N 1
ATOM 1402 C CA . ASN A 1 171 ? 31.569 -21.389 -0.926 1.00 63.44 171 ASN A CA 1
ATOM 1403 C C . ASN A 1 171 ? 32.838 -21.115 -0.096 1.00 63.44 171 ASN A C 1
ATOM 1405 O O . ASN A 1 171 ? 33.820 -21.832 -0.225 1.00 63.44 171 ASN A O 1
ATOM 1409 N N . LEU A 1 172 ? 32.796 -20.149 0.832 1.00 59.97 172 LEU A N 1
ATOM 1410 C CA . LEU A 1 172 ? 33.903 -19.901 1.766 1.00 59.97 172 LEU A CA 1
ATOM 1411 C C . LEU A 1 172 ? 34.157 -21.089 2.707 1.00 59.97 172 LEU A C 1
ATOM 1413 O O . LEU A 1 172 ? 35.294 -21.317 3.112 1.00 59.97 172 LEU A O 1
ATOM 1417 N N . ILE A 1 173 ? 33.123 -21.843 3.090 1.00 61.28 173 ILE A N 1
ATOM 1418 C CA . ILE A 1 173 ? 33.286 -23.072 3.879 1.00 61.28 173 ILE A CA 1
ATOM 1419 C C . ILE A 1 173 ? 33.924 -24.168 3.020 1.00 61.28 173 ILE A C 1
ATOM 1421 O O . ILE A 1 173 ? 34.844 -24.826 3.495 1.00 61.28 173 ILE A O 1
ATOM 1425 N N . GLU A 1 174 ? 33.489 -24.348 1.773 1.00 61.25 174 GLU A N 1
ATOM 1426 C CA . GLU A 1 174 ? 34.075 -25.329 0.850 1.00 61.25 174 GLU A CA 1
ATOM 1427 C C . GLU A 1 174 ? 35.548 -25.020 0.554 1.00 61.25 174 GLU A C 1
ATOM 1429 O O . GLU A 1 174 ? 36.387 -25.906 0.709 1.00 61.25 174 GLU A O 1
ATOM 1434 N N . ASP A 1 175 ? 35.889 -23.763 0.266 1.00 57.84 175 ASP A N 1
ATOM 1435 C CA . ASP A 1 175 ? 37.272 -23.329 0.038 1.00 57.84 175 ASP A CA 1
ATOM 1436 C C . ASP A 1 175 ? 38.142 -23.537 1.289 1.00 57.84 175 ASP A C 1
ATOM 1438 O O . ASP A 1 175 ? 39.273 -24.017 1.202 1.00 57.84 175 ASP A O 1
ATOM 1442 N N . ASN A 1 176 ? 37.612 -23.250 2.484 1.00 60.50 176 ASN A N 1
ATOM 1443 C CA . ASN A 1 176 ? 38.327 -23.494 3.738 1.00 60.50 176 ASN A CA 1
ATOM 1444 C C . ASN A 1 176 ? 38.482 -24.991 4.050 1.00 60.50 176 ASN A C 1
ATOM 1446 O O . ASN A 1 176 ? 39.532 -25.391 4.544 1.00 60.50 176 ASN A O 1
ATOM 1450 N N . VAL A 1 177 ? 37.492 -25.835 3.746 1.00 68.50 177 VAL A N 1
ATOM 1451 C CA . VAL A 1 177 ? 37.575 -27.297 3.927 1.00 68.50 177 VAL A CA 1
ATOM 1452 C C . VAL A 1 177 ? 38.564 -27.923 2.942 1.00 68.50 177 VAL A C 1
ATOM 1454 O O . VAL A 1 177 ? 39.313 -28.824 3.323 1.00 68.50 177 VAL A O 1
ATOM 1457 N N . VAL A 1 178 ? 38.608 -27.446 1.695 1.00 61.59 178 VAL A N 1
ATOM 1458 C CA . VAL A 1 178 ? 39.604 -27.871 0.699 1.00 61.59 178 VAL A CA 1
ATOM 1459 C C . VAL A 1 178 ? 41.009 -27.459 1.139 1.00 61.59 178 VAL A C 1
ATOM 1461 O O . VAL A 1 178 ? 41.912 -28.294 1.137 1.00 61.59 178 VAL A O 1
ATOM 1464 N N . ASN A 1 179 ? 41.187 -26.221 1.610 1.00 57.25 179 ASN A N 1
ATOM 1465 C CA . ASN A 1 179 ? 42.475 -25.748 2.121 1.00 57.25 179 ASN A CA 1
ATOM 1466 C C . ASN A 1 179 ? 42.915 -26.500 3.388 1.00 57.25 179 ASN A C 1
ATOM 1468 O O . ASN A 1 179 ? 44.084 -26.843 3.515 1.00 57.25 179 ASN A O 1
ATOM 1472 N N . LEU A 1 180 ? 41.998 -26.830 4.303 1.00 57.88 180 LEU A N 1
ATOM 1473 C CA . LEU A 1 180 ? 42.305 -27.643 5.488 1.00 57.88 180 LEU A CA 1
ATOM 1474 C C . LEU A 1 180 ? 42.757 -29.061 5.110 1.00 57.88 180 LEU A C 1
ATOM 1476 O O . LEU A 1 180 ? 43.759 -29.532 5.642 1.00 57.88 180 LEU A O 1
ATOM 1480 N N . LYS A 1 181 ? 42.092 -29.707 4.143 1.00 62.16 181 LYS A N 1
ATOM 1481 C CA . LYS A 1 181 ? 42.503 -31.031 3.644 1.00 62.16 181 LYS A CA 1
ATOM 1482 C C . LYS A 1 181 ? 43.868 -31.005 2.954 1.00 62.16 181 LYS A C 1
ATOM 1484 O O . LYS A 1 181 ? 44.659 -31.913 3.176 1.00 62.16 181 LYS A O 1
ATOM 1489 N N . LEU A 1 182 ? 44.166 -29.966 2.168 1.00 56.34 182 LEU A N 1
ATOM 1490 C CA . LEU A 1 182 ? 45.478 -29.788 1.526 1.00 56.34 182 LEU A CA 1
ATOM 1491 C C . LEU A 1 182 ? 46.608 -29.590 2.550 1.00 56.34 182 LEU A C 1
ATOM 1493 O O . LEU A 1 182 ? 47.729 -30.056 2.345 1.00 56.34 182 LEU A O 1
ATOM 1497 N N . ASN A 1 183 ? 46.312 -28.930 3.670 1.00 50.41 183 ASN A N 1
ATOM 1498 C CA . ASN A 1 183 ? 47.277 -28.700 4.743 1.00 50.41 183 ASN A CA 1
ATOM 1499 C C . ASN A 1 183 ? 47.520 -29.965 5.581 1.00 50.41 183 ASN A C 1
ATOM 1501 O O . ASN A 1 183 ? 48.642 -30.194 6.027 1.00 50.41 183 ASN A O 1
ATOM 1505 N N . GLU A 1 184 ? 46.497 -30.806 5.757 1.00 56.38 184 GLU A N 1
ATOM 1506 C CA . GLU A 1 184 ? 46.622 -32.108 6.424 1.00 56.38 184 GLU A CA 1
ATOM 1507 C C . GLU A 1 184 ? 47.445 -33.096 5.580 1.00 56.38 184 GLU A C 1
ATOM 1509 O O . GLU A 1 184 ? 48.336 -33.757 6.117 1.00 56.38 184 GLU A O 1
ATOM 1514 N N . THR A 1 185 ? 47.255 -33.125 4.254 1.00 52.94 185 THR A N 1
ATOM 1515 C CA . THR A 1 185 ? 48.018 -34.005 3.345 1.00 52.94 185 THR A CA 1
ATOM 1516 C C . THR A 1 185 ? 49.487 -33.616 3.163 1.00 52.94 185 THR A C 1
ATOM 1518 O O . THR A 1 185 ? 50.274 -34.442 2.722 1.00 52.94 185 THR A O 1
ATOM 1521 N N . ASN A 1 186 ? 49.884 -32.392 3.524 1.00 49.22 186 ASN A N 1
ATOM 1522 C CA . ASN A 1 186 ? 51.280 -31.940 3.445 1.00 49.22 186 ASN A CA 1
ATOM 1523 C C . ASN A 1 186 ? 52.084 -32.188 4.736 1.00 49.22 186 ASN A C 1
ATOM 1525 O O . ASN A 1 186 ? 53.249 -31.805 4.813 1.00 49.22 186 ASN A O 1
ATOM 1529 N N . SER A 1 187 ? 51.477 -32.799 5.762 1.00 45.88 187 SER A N 1
ATOM 1530 C CA . SER A 1 187 ? 52.105 -32.997 7.080 1.00 45.88 187 SER A CA 1
ATOM 1531 C C . SER A 1 187 ? 52.459 -34.450 7.416 1.00 45.88 187 SER A C 1
ATOM 1533 O O . SER A 1 187 ? 52.979 -34.715 8.500 1.00 45.88 187 SER A O 1
ATOM 1535 N N . VAL A 1 188 ? 52.239 -35.392 6.494 1.00 48.25 188 VAL A N 1
ATOM 1536 C CA . VAL A 1 188 ? 52.596 -36.804 6.682 1.00 48.25 188 VAL A CA 1
ATOM 1537 C C . VAL A 1 188 ? 53.293 -37.312 5.420 1.00 48.25 188 VAL A C 1
ATOM 1539 O O . VAL A 1 188 ? 52.625 -37.638 4.450 1.00 48.25 188 VAL A O 1
ATOM 1542 N N . GLU A 1 189 ? 54.633 -37.296 5.460 1.00 39.12 189 GLU A N 1
ATOM 1543 C CA . GLU A 1 189 ? 55.597 -38.255 4.869 1.00 39.12 189 GLU A CA 1
ATOM 1544 C C . GLU A 1 189 ? 56.927 -37.581 4.467 1.00 39.12 189 GLU A C 1
ATOM 1546 O O . GLU A 1 189 ? 57.254 -37.406 3.299 1.00 39.12 189 GLU A O 1
ATOM 1551 N N . GLU A 1 190 ? 57.763 -37.275 5.467 1.00 39.38 190 GLU A N 1
ATOM 1552 C CA . GLU A 1 190 ? 59.180 -37.646 5.372 1.00 39.38 190 GLU A CA 1
ATOM 1553 C C . GLU A 1 190 ? 59.326 -38.998 6.078 1.00 39.38 190 GLU A C 1
ATOM 1555 O O . GLU A 1 190 ? 59.189 -39.071 7.299 1.00 39.38 190 GLU A O 1
ATOM 1560 N N . ASN A 1 191 ? 59.549 -40.071 5.313 1.00 37.84 191 ASN A N 1
ATOM 1561 C CA . ASN A 1 191 ? 60.576 -41.081 5.586 1.00 37.84 191 ASN A CA 1
ATOM 1562 C C . ASN A 1 191 ? 60.672 -42.077 4.418 1.00 37.84 191 ASN A C 1
ATOM 1564 O O . ASN A 1 191 ? 59.741 -42.815 4.114 1.00 37.84 191 ASN A O 1
ATOM 1568 N N . ASN A 1 192 ? 61.851 -42.072 3.798 1.00 40.25 192 ASN A N 1
ATOM 1569 C CA . ASN A 1 192 ? 62.325 -42.973 2.750 1.00 40.25 192 ASN A CA 1
ATOM 1570 C C . ASN A 1 192 ? 62.185 -44.465 3.113 1.00 40.25 192 ASN A C 1
ATOM 1572 O O . ASN A 1 192 ? 62.461 -44.822 4.256 1.00 40.25 192 ASN A O 1
ATOM 1576 N N . ILE A 1 193 ? 61.919 -45.321 2.114 1.00 37.81 193 ILE A N 1
ATOM 1577 C CA . ILE A 1 193 ? 62.782 -46.446 1.687 1.00 37.81 193 ILE A CA 1
ATOM 1578 C C . ILE A 1 193 ? 62.345 -46.935 0.285 1.00 37.81 193 ILE A C 1
ATOM 1580 O O . ILE A 1 193 ? 61.166 -47.079 -0.015 1.00 37.81 193 ILE A O 1
ATOM 1584 N N . ASP A 1 194 ? 63.380 -47.129 -0.527 1.00 32.72 194 ASP A N 1
ATOM 1585 C CA . ASP A 1 194 ? 63.556 -47.687 -1.874 1.00 32.72 194 ASP A CA 1
ATOM 1586 C C . ASP A 1 194 ? 62.842 -49.032 -2.161 1.00 32.72 194 ASP A C 1
ATOM 1588 O O . ASP A 1 194 ? 62.719 -49.850 -1.249 1.00 32.72 194 ASP A O 1
ATOM 1592 N N . ASP A 1 195 ? 62.411 -49.261 -3.416 1.00 34.78 195 ASP A N 1
ATOM 1593 C CA . ASP A 1 195 ? 62.827 -50.389 -4.293 1.00 34.78 195 ASP A CA 1
ATOM 1594 C C . ASP A 1 195 ? 61.802 -50.721 -5.429 1.00 34.78 195 ASP A C 1
ATOM 1596 O O . ASP A 1 195 ? 60.627 -50.996 -5.199 1.00 34.78 195 ASP A O 1
ATOM 1600 N N . SER A 1 196 ? 62.319 -50.672 -6.666 1.00 37.47 196 SER A N 1
ATOM 1601 C CA . SER A 1 196 ? 61.974 -51.355 -7.939 1.00 37.47 196 SER A CA 1
ATOM 1602 C C . SER A 1 196 ? 60.541 -51.504 -8.529 1.00 37.47 196 SER A C 1
ATOM 1604 O O . SER A 1 196 ? 59.699 -52.277 -8.093 1.00 37.47 196 SER A O 1
ATOM 1606 N N . LEU A 1 197 ? 60.392 -50.878 -9.714 1.00 36.44 197 LEU A N 1
ATOM 1607 C CA . LEU A 1 197 ? 59.948 -51.420 -11.025 1.00 36.44 197 LEU A CA 1
ATOM 1608 C C . LEU A 1 197 ? 58.774 -52.430 -11.103 1.00 36.44 197 LEU A C 1
ATOM 1610 O O . LEU A 1 197 ? 58.939 -53.610 -10.813 1.00 36.44 197 LEU A O 1
ATOM 1614 N N . SER A 1 198 ? 57.683 -52.042 -11.782 1.00 34.78 198 SER A N 1
ATOM 1615 C CA . SER A 1 198 ? 57.247 -52.717 -13.028 1.00 34.78 198 SER A CA 1
ATOM 1616 C C . SER A 1 198 ? 56.121 -51.964 -13.755 1.00 34.78 198 SER A C 1
ATOM 1618 O O . SER A 1 198 ? 55.194 -51.427 -13.155 1.00 34.78 198 SER A O 1
ATOM 1620 N N . ASP A 1 199 ? 56.264 -51.920 -15.076 1.00 34.03 199 ASP A N 1
ATOM 1621 C CA . ASP A 1 199 ? 55.445 -51.225 -16.064 1.00 34.03 199 ASP A CA 1
ATOM 1622 C C . ASP A 1 199 ? 54.131 -51.945 -16.438 1.00 34.03 199 ASP A C 1
ATOM 1624 O O . ASP A 1 199 ? 54.123 -53.158 -16.644 1.00 34.03 199 ASP A O 1
ATOM 1628 N N . SER A 1 200 ? 53.118 -51.115 -16.756 1.00 36.66 200 SER A N 1
ATOM 1629 C CA . SER A 1 200 ? 52.133 -51.255 -17.864 1.00 36.66 200 SER A CA 1
ATOM 1630 C C . SER A 1 200 ? 50.924 -52.221 -17.743 1.00 36.66 200 SER A C 1
ATOM 1632 O O . SER A 1 200 ? 50.998 -53.219 -17.036 1.00 36.66 200 SER A O 1
ATOM 1634 N N . PRO A 1 201 ? 49.859 -52.078 -18.580 1.00 42.41 201 PRO A N 1
ATOM 1635 C CA . PRO A 1 201 ? 49.200 -50.860 -19.101 1.00 42.41 201 PRO A CA 1
ATOM 1636 C C . PRO A 1 201 ? 47.636 -50.925 -19.189 1.00 42.41 201 PRO A C 1
ATOM 1638 O O . PRO A 1 201 ? 47.032 -51.990 -19.185 1.00 42.41 201 PRO A O 1
ATOM 1641 N N . LEU A 1 202 ? 47.025 -49.737 -19.344 1.00 34.72 202 LEU A N 1
ATOM 1642 C CA . LEU A 1 202 ? 45.788 -49.344 -20.070 1.00 34.72 202 LEU A CA 1
ATOM 1643 C C . LEU A 1 202 ? 44.618 -50.339 -20.281 1.00 34.72 202 LEU A C 1
ATOM 1645 O O . LEU A 1 202 ? 44.741 -51.318 -21.010 1.00 34.72 202 LEU A O 1
ATOM 1649 N N . TYR A 1 203 ? 43.410 -49.918 -19.874 1.00 35.69 203 TYR A N 1
ATOM 1650 C CA . TYR A 1 203 ? 42.169 -50.263 -20.583 1.00 35.69 203 TYR A CA 1
ATOM 1651 C C . TYR A 1 203 ? 41.277 -49.019 -20.720 1.00 35.69 203 TYR A C 1
ATOM 1653 O O . TYR A 1 203 ? 40.709 -48.523 -19.747 1.00 35.69 203 TYR A O 1
ATOM 1661 N N . ILE A 1 204 ? 41.230 -48.481 -21.938 1.00 35.19 204 ILE A N 1
ATOM 1662 C CA . ILE A 1 204 ? 40.277 -47.467 -22.392 1.00 35.19 204 ILE A CA 1
ATOM 1663 C C . ILE A 1 204 ? 39.189 -48.271 -23.093 1.00 35.19 204 ILE A C 1
ATOM 1665 O O . ILE A 1 204 ? 39.465 -48.825 -24.155 1.00 35.19 204 ILE A O 1
ATOM 1669 N N . ASP A 1 205 ? 38.000 -48.374 -22.505 1.00 37.59 205 ASP A N 1
ATOM 1670 C CA . ASP A 1 205 ? 36.869 -48.966 -23.218 1.00 37.59 205 ASP A CA 1
ATOM 1671 C C . ASP A 1 205 ? 36.124 -47.854 -23.958 1.00 37.59 205 ASP A C 1
ATOM 1673 O O . ASP A 1 205 ? 35.440 -47.006 -23.379 1.00 37.59 205 ASP A O 1
ATOM 1677 N N . SER A 1 206 ? 36.370 -47.835 -25.262 1.00 39.44 206 SER A N 1
ATOM 1678 C CA . SER A 1 206 ? 35.679 -47.058 -26.278 1.00 39.44 206 SER A CA 1
ATOM 1679 C C . SER A 1 206 ? 34.248 -47.580 -26.393 1.00 39.44 206 SER A C 1
ATOM 1681 O O . SER A 1 206 ? 34.039 -48.726 -26.778 1.00 39.44 206 SER A O 1
ATOM 1683 N N . MET A 1 207 ? 33.254 -46.758 -26.060 1.00 37.22 207 MET A N 1
ATOM 1684 C CA . MET A 1 207 ? 31.850 -47.105 -26.278 1.00 37.22 207 MET A CA 1
ATOM 1685 C C . MET A 1 207 ? 31.420 -46.524 -27.628 1.00 37.22 207 MET A C 1
ATOM 1687 O O . MET A 1 207 ? 31.219 -45.317 -27.763 1.00 37.22 207 MET A O 1
ATOM 1691 N N . ASP A 1 208 ? 31.375 -47.401 -28.630 1.00 43.81 208 ASP A N 1
ATOM 1692 C CA . ASP A 1 208 ? 31.039 -47.106 -30.022 1.00 43.81 208 ASP A CA 1
ATOM 1693 C C . ASP A 1 208 ? 29.602 -46.570 -30.174 1.00 43.81 208 ASP A C 1
ATOM 1695 O O . ASP A 1 208 ? 28.633 -47.175 -29.711 1.00 43.81 208 ASP A O 1
ATOM 1699 N N . TYR A 1 209 ? 29.472 -45.438 -30.872 1.00 41.56 209 TYR A N 1
ATOM 1700 C CA . TYR A 1 209 ? 28.220 -44.950 -31.453 1.00 41.56 209 TYR A CA 1
ATOM 1701 C C . TYR A 1 209 ? 28.008 -45.675 -32.788 1.00 41.56 209 TYR A C 1
ATOM 1703 O O . TYR A 1 209 ? 28.788 -45.487 -33.722 1.00 41.56 209 TYR A O 1
ATOM 1711 N N . ALA A 1 210 ? 26.955 -46.483 -32.889 1.00 43.09 210 ALA A N 1
ATOM 1712 C CA . ALA A 1 210 ? 26.444 -46.958 -34.168 1.00 43.09 210 ALA A CA 1
ATOM 1713 C C . ALA A 1 210 ? 25.152 -46.196 -34.488 1.00 43.09 210 ALA A C 1
ATOM 1715 O O . ALA A 1 210 ? 24.106 -46.450 -33.893 1.00 43.09 210 ALA A O 1
ATOM 1716 N N . ASP A 1 211 ? 25.262 -45.246 -35.416 1.00 42.97 211 ASP A N 1
ATOM 1717 C CA . ASP A 1 211 ? 24.137 -44.670 -36.146 1.00 42.97 211 ASP A CA 1
ATOM 1718 C C . ASP A 1 211 ? 23.643 -45.706 -37.170 1.00 42.97 211 ASP A C 1
ATOM 1720 O O . ASP A 1 211 ? 24.328 -45.988 -38.156 1.00 42.97 211 ASP A O 1
ATOM 1724 N N . GLU A 1 212 ? 22.449 -46.263 -36.964 1.00 54.62 212 GLU A N 1
ATOM 1725 C CA . GLU A 1 212 ? 21.683 -46.897 -38.040 1.00 54.62 212 GLU A CA 1
ATOM 1726 C C . GLU A 1 212 ? 20.784 -45.842 -38.692 1.00 54.62 212 GLU A C 1
ATOM 1728 O O . GLU A 1 212 ? 19.828 -45.335 -38.105 1.00 54.62 212 GLU A O 1
ATOM 1733 N N . ILE A 1 213 ? 21.145 -45.500 -39.927 1.00 46.50 213 ILE A N 1
ATOM 1734 C CA . ILE A 1 213 ? 20.306 -44.802 -40.894 1.00 46.50 213 ILE A CA 1
ATOM 1735 C C . ILE A 1 213 ? 19.374 -45.841 -41.514 1.00 46.50 213 ILE A C 1
ATOM 1737 O O . ILE A 1 213 ? 19.855 -46.761 -42.168 1.00 46.50 213 ILE A O 1
ATOM 1741 N N . ASP A 1 214 ? 18.067 -45.633 -41.395 1.00 50.97 214 ASP A N 1
ATOM 1742 C CA . ASP A 1 214 ? 17.099 -46.126 -42.372 1.00 50.97 214 ASP A CA 1
ATOM 1743 C C . ASP A 1 214 ? 15.890 -45.185 -42.385 1.00 50.97 214 ASP A C 1
ATOM 1745 O O . ASP A 1 214 ? 15.166 -45.077 -41.402 1.00 50.97 214 ASP A O 1
ATOM 1749 N N . ASP A 1 215 ? 15.711 -44.465 -43.493 1.00 49.53 215 ASP A N 1
ATOM 1750 C CA . ASP A 1 215 ? 14.387 -44.103 -43.996 1.00 49.53 215 ASP A CA 1
ATOM 1751 C C . ASP A 1 215 ? 14.494 -43.701 -45.472 1.00 49.53 215 ASP A C 1
ATOM 1753 O O . ASP A 1 215 ? 15.257 -42.812 -45.874 1.00 49.53 215 ASP A O 1
ATOM 1757 N N . LYS A 1 216 ? 13.703 -44.401 -46.281 1.00 47.25 216 LYS A N 1
ATOM 1758 C CA . LYS A 1 216 ? 13.410 -44.123 -47.679 1.00 47.25 216 LYS A CA 1
ATOM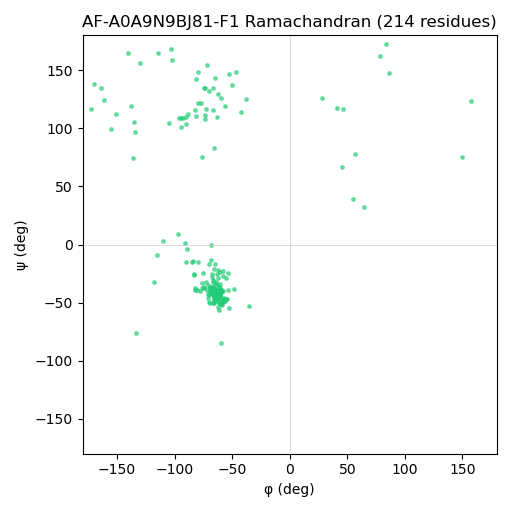 1759 C C . LYS A 1 216 ? 11.905 -44.205 -47.869 1.00 47.25 216 LYS A C 1
ATOM 1761 O O . LYS A 1 216 ? 11.310 -45.151 -47.309 1.00 47.25 216 LYS A O 1
#

Solvent-accessible surface area (backbone atoms only — not c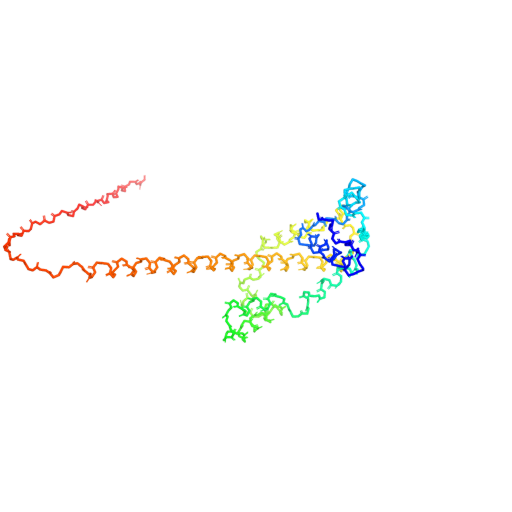omparable to full-atom values): 13138 Å² total; per-residue (Å²): 132,85,71,79,83,79,72,91,45,76,63,56,49,54,49,52,53,50,53,52,50,50,53,34,41,58,69,41,54,51,61,59,56,70,74,36,65,67,52,44,52,49,44,48,70,75,38,71,84,60,78,80,75,49,57,67,46,46,70,41,61,51,44,50,53,54,42,49,61,50,67,55,73,40,62,63,58,58,50,48,34,66,72,64,34,79,89,42,35,67,60,54,51,48,56,48,50,27,46,75,69,66,37,70,70,64,33,46,82,78,60,70,76,49,70,67,62,55,50,52,52,51,51,54,46,47,63,55,45,33,81,87,62,43,85,67,57,68,78,52,50,54,46,46,53,51,47,21,52,51,47,51,50,51,51,52,51,52,50,51,47,56,54,48,53,50,51,52,53,49,50,54,48,51,54,49,51,52,52,50,51,56,55,57,64,71,72,70,82,93,76,91,81,89,84,85,89,87,85,87,83,89,85,83,86,81,82,82,85,80,86,84,86,84,89,132

Mean predicted aligned error: 15.75 Å